Protein AF-A0A7C5WRD4-F1 (afdb_monomer_lite)

Foldseek 3Di:
DDDDDDPPPPPQQPPLPDALLNLLVQLVVLLVVLVVCLQPPVLSSLVSLLSSLVSLLSSVCRLVVVPVLVVVCVVVSDDDPVSSVVSLVVVCVVPNPLSVVLNVLSVCSNPVCPPPVPDHSVNSVVSSVSSVVSSVVSVVSSDPDDVVVVCVVVVVVVVVVVVVVVVVVVVVVVVVVVVVVVVVVVVVVVVVVVVVVVVVVVVVVVVVVVVVVVVVVVVVVVVVVVVVVVVVVPD

Structure (mmCIF, N/CA/C/O backbone):
data_AF-A0A7C5WRD4-F1
#
_entry.id   AF-A0A7C5WRD4-F1
#
loop_
_atom_site.group_PDB
_atom_site.id
_atom_site.type_symbol
_atom_site.label_atom_id
_atom_site.label_alt_id
_atom_site.label_comp_id
_atom_site.label_asym_id
_atom_site.label_entity_id
_atom_site.label_seq_id
_atom_site.pdbx_PDB_ins_code
_atom_site.Cartn_x
_atom_site.Cartn_y
_atom_site.Cartn_z
_atom_site.occupancy
_atom_site.B_iso_or_equiv
_atom_site.auth_seq_id
_atom_site.auth_comp_id
_atom_site.auth_asym_id
_atom_site.auth_atom_id
_atom_site.pdbx_PDB_model_num
ATOM 1 N N . MET A 1 1 ? -43.485 -25.019 40.174 1.00 33.78 1 MET A N 1
ATOM 2 C CA . MET A 1 1 ? -42.196 -25.138 39.458 1.00 33.78 1 MET A CA 1
ATOM 3 C C . MET A 1 1 ? -42.165 -23.999 38.451 1.00 33.78 1 MET A C 1
ATOM 5 O O . MET A 1 1 ? -42.957 -24.045 37.527 1.00 33.78 1 MET A O 1
ATOM 9 N N . ASN A 1 2 ? -41.575 -22.840 38.765 1.00 27.53 2 ASN A N 1
ATOM 10 C CA . ASN A 1 2 ? -40.127 -22.550 38.729 1.00 27.53 2 ASN A CA 1
ATOM 11 C C . ASN A 1 2 ? -39.541 -22.915 37.349 1.00 27.53 2 ASN A C 1
ATOM 13 O O . ASN A 1 2 ? -39.560 -24.093 37.021 1.00 27.53 2 ASN A O 1
ATOM 17 N N . ILE A 1 3 ? -39.025 -22.016 36.504 1.00 30.33 3 ILE A N 1
ATOM 18 C CA . ILE A 1 3 ? -38.446 -20.677 36.710 1.00 30.33 3 ILE A CA 1
ATOM 19 C C . ILE A 1 3 ? -38.475 -19.899 35.373 1.00 30.33 3 ILE A C 1
ATOM 21 O O . ILE A 1 3 ? -38.171 -20.459 34.320 1.00 30.33 3 ILE A O 1
ATOM 25 N N . GLU A 1 4 ? -38.778 -18.600 35.443 1.00 39.00 4 GLU A N 1
ATOM 26 C CA . GLU A 1 4 ? -38.341 -17.570 34.493 1.00 39.00 4 GLU A CA 1
ATOM 27 C C . GLU A 1 4 ? -36.805 -17.473 34.480 1.00 39.00 4 GLU A C 1
ATOM 29 O O . GLU A 1 4 ? -36.246 -16.993 35.452 1.00 39.00 4 GLU A O 1
ATOM 34 N N . VAL A 1 5 ? -36.108 -17.857 33.408 1.00 36.00 5 VAL A N 1
ATOM 35 C CA . VAL A 1 5 ? -34.847 -17.220 32.952 1.00 36.00 5 VAL A CA 1
ATOM 36 C C . VAL A 1 5 ? -34.679 -17.675 31.496 1.00 36.00 5 VAL A C 1
ATOM 38 O O . VAL A 1 5 ? -34.490 -18.855 31.228 1.00 36.00 5 VAL A O 1
ATOM 41 N N . THR A 1 6 ? -34.860 -16.842 30.474 1.00 37.16 6 THR A N 1
ATOM 42 C CA . THR A 1 6 ? -33.731 -16.153 29.824 1.00 37.16 6 THR A CA 1
ATOM 43 C C . THR A 1 6 ? -34.260 -15.176 28.762 1.00 37.16 6 THR A C 1
ATOM 45 O O . THR A 1 6 ? -33.856 -15.179 27.605 1.00 37.16 6 THR A O 1
ATOM 48 N N . SER A 1 7 ? -35.103 -14.230 29.180 1.00 32.44 7 SER A N 1
ATOM 49 C CA . SER A 1 7 ? -35.310 -12.951 28.474 1.00 32.44 7 SER A CA 1
ATOM 50 C C . SER A 1 7 ? -34.083 -12.018 28.634 1.00 32.44 7 SER A C 1
ATOM 52 O O . SER A 1 7 ? -34.222 -10.828 28.905 1.00 32.44 7 SER A O 1
ATOM 54 N N . GLY A 1 8 ? -32.863 -12.567 28.535 1.00 29.16 8 GLY A N 1
ATOM 55 C CA . GLY A 1 8 ? -31.621 -11.910 28.974 1.00 29.16 8 GLY A CA 1
ATOM 56 C C . GLY A 1 8 ? -30.403 -12.051 28.053 1.00 29.16 8 GLY A C 1
ATOM 57 O O . GLY A 1 8 ? -29.373 -11.457 28.352 1.00 29.16 8 GLY A O 1
ATOM 58 N N . TYR A 1 9 ? -30.495 -12.773 26.930 1.00 31.27 9 TYR A N 1
ATOM 59 C CA . TYR A 1 9 ? -29.358 -12.976 26.009 1.00 31.27 9 TYR A CA 1
ATO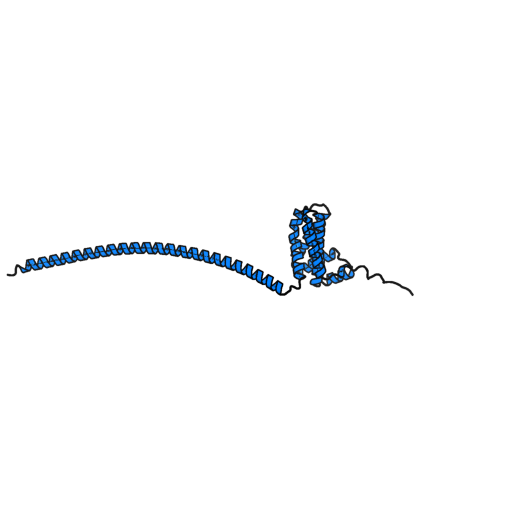M 60 C C . TYR A 1 9 ? -29.491 -12.277 24.647 1.00 31.27 9 TYR A C 1
ATOM 62 O O . TYR A 1 9 ? -28.651 -12.461 23.775 1.00 31.27 9 TYR A O 1
ATOM 70 N N . LEU A 1 10 ? -30.504 -11.426 24.460 1.00 34.44 10 LEU A N 1
ATOM 71 C CA . LEU A 1 10 ? -30.729 -10.705 23.197 1.00 34.44 10 LEU A CA 1
ATOM 72 C C . LEU A 1 10 ? -30.272 -9.234 23.218 1.00 34.44 10 LEU A C 1
ATOM 74 O O . LEU A 1 10 ? -30.631 -8.472 22.326 1.00 34.44 10 LEU A O 1
ATOM 78 N N . ALA A 1 11 ? -29.461 -8.821 24.199 1.00 36.91 11 ALA A N 1
ATOM 79 C CA . ALA A 1 11 ? -29.135 -7.404 24.412 1.00 36.91 11 ALA A CA 1
ATOM 80 C C . ALA A 1 11 ? -27.635 -7.061 24.561 1.00 36.91 11 ALA A C 1
ATOM 82 O O . ALA A 1 11 ? -27.324 -5.995 25.086 1.00 36.91 11 ALA A O 1
ATOM 83 N N . ARG A 1 12 ? -26.688 -7.908 24.112 1.00 39.62 12 ARG A N 1
ATOM 84 C CA . ARG A 1 12 ? -25.236 -7.585 24.165 1.00 39.62 12 ARG A CA 1
ATOM 85 C C . ARG A 1 12 ? -24.390 -8.055 22.969 1.00 39.62 12 ARG A C 1
ATOM 87 O O . ARG A 1 12 ? -23.235 -8.410 23.141 1.00 39.62 12 ARG A O 1
ATOM 94 N N . SER A 1 13 ? -24.920 -8.050 21.748 1.00 38.12 13 SER A N 1
ATOM 95 C CA . SER A 1 13 ? -24.163 -8.507 20.562 1.00 38.12 13 SER A CA 1
ATOM 96 C C . SER A 1 13 ? -24.287 -7.569 19.359 1.00 38.12 13 SER A C 1
ATOM 98 O O . SER A 1 13 ? -24.449 -7.992 18.219 1.00 38.12 13 SER A O 1
ATOM 100 N N . GLY A 1 14 ? -24.173 -6.257 19.591 1.00 41.81 14 GLY A N 1
ATOM 101 C CA . GLY A 1 14 ? -24.013 -5.290 18.494 1.00 41.81 14 GLY A CA 1
ATOM 102 C C . GLY A 1 14 ? -22.713 -5.486 17.695 1.00 41.81 14 GLY A C 1
ATOM 103 O O . GLY A 1 14 ? -22.627 -5.054 16.553 1.00 41.81 14 GLY A O 1
ATOM 104 N N . VAL A 1 15 ? -21.729 -6.178 18.279 1.00 48.16 15 VAL A N 1
ATOM 105 C CA . VAL A 1 15 ? -20.365 -6.334 17.754 1.00 48.16 15 VAL A CA 1
ATOM 106 C C . VAL A 1 15 ? -20.278 -7.292 16.558 1.00 48.16 15 VAL A C 1
ATOM 108 O O . VAL A 1 15 ? -19.402 -7.117 15.722 1.00 48.16 15 VAL A O 1
ATOM 111 N N . PHE A 1 16 ? -21.194 -8.263 16.440 1.00 51.66 16 PHE A N 1
ATOM 112 C CA . PHE A 1 16 ? -21.143 -9.312 15.406 1.00 51.66 16 PHE A CA 1
ATOM 113 C C . PHE A 1 16 ? -22.236 -9.189 14.326 1.00 51.66 16 PHE A C 1
ATOM 115 O O . PHE A 1 16 ? -22.399 -10.062 13.482 1.00 51.66 16 PHE A O 1
ATOM 122 N N . LYS A 1 17 ? -23.020 -8.100 14.335 1.00 56.34 17 LYS A N 1
ATOM 123 C CA . LYS A 1 17 ? -24.055 -7.856 13.311 1.0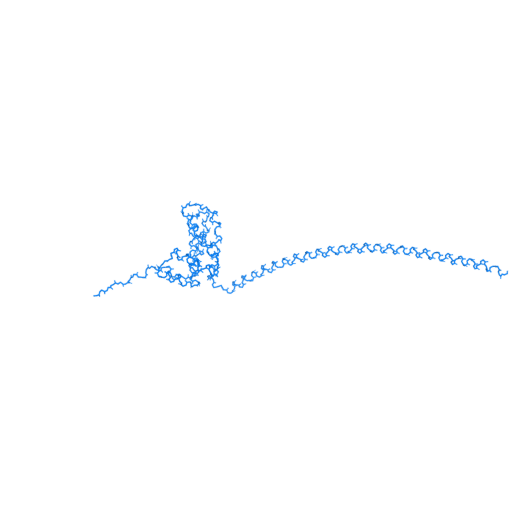0 56.34 17 LYS A CA 1
ATOM 124 C C . LYS A 1 17 ? -23.518 -7.245 12.016 1.00 56.34 17 LYS A C 1
ATOM 126 O O . LYS A 1 17 ? -24.250 -7.199 11.029 1.00 56.34 17 LYS A O 1
ATOM 131 N N . LEU A 1 18 ? -22.295 -6.726 12.030 1.00 61.69 18 LEU A N 1
ATOM 132 C CA . LEU A 1 18 ? -21.711 -6.029 10.892 1.00 61.69 18 LEU A CA 1
ATOM 133 C C . LEU A 1 18 ? -21.003 -7.030 9.975 1.00 61.69 18 LEU A C 1
ATOM 135 O O . LEU A 1 18 ? -20.268 -7.898 10.434 1.00 61.69 18 LEU A O 1
ATOM 139 N N . ASN A 1 19 ? -21.244 -6.917 8.669 1.00 82.56 19 ASN A N 1
ATOM 140 C CA . ASN A 1 19 ? -20.507 -7.693 7.674 1.00 82.56 19 ASN A CA 1
ATOM 141 C C . ASN A 1 19 ? -19.136 -7.041 7.400 1.00 82.56 19 ASN A C 1
ATOM 143 O O . ASN A 1 19 ? -18.874 -5.914 7.830 1.00 82.56 19 ASN A O 1
ATOM 147 N N . ALA A 1 20 ? -18.260 -7.742 6.672 1.00 88.12 20 ALA A N 1
ATOM 148 C CA . ALA A 1 20 ? -16.920 -7.241 6.357 1.00 88.12 20 ALA A CA 1
ATOM 149 C C . ALA A 1 20 ? -16.947 -5.845 5.703 1.00 88.12 20 ALA A C 1
ATOM 151 O O . ALA A 1 20 ? -16.178 -4.970 6.093 1.00 88.12 20 ALA A O 1
ATOM 152 N N . ASN A 1 21 ? -17.882 -5.607 4.778 1.00 84.44 21 ASN A N 1
ATOM 153 C CA . ASN A 1 21 ? -17.981 -4.344 4.047 1.00 84.44 21 ASN A CA 1
ATOM 154 C C . ASN A 1 21 ? -18.345 -3.171 4.958 1.00 84.44 21 ASN A C 1
ATOM 156 O O . ASN A 1 21 ? -17.742 -2.110 4.839 1.00 84.44 21 ASN A O 1
ATOM 160 N N . THR A 1 22 ? -19.257 -3.356 5.917 1.00 87.00 22 THR A N 1
ATOM 161 C CA . THR A 1 22 ? -19.589 -2.284 6.867 1.00 87.00 22 THR A CA 1
ATOM 162 C C . THR A 1 22 ? -18.391 -1.910 7.737 1.00 87.00 22 THR A C 1
ATOM 164 O O . THR A 1 22 ? -18.155 -0.731 7.994 1.00 87.00 22 THR A O 1
ATOM 167 N N . HIS A 1 23 ? -17.595 -2.894 8.155 1.00 92.38 23 HIS A N 1
ATOM 168 C CA . HIS A 1 23 ? -16.342 -2.629 8.860 1.00 92.38 23 HIS A CA 1
ATOM 169 C C . HIS A 1 23 ? -15.338 -1.869 7.981 1.00 92.38 23 HIS A C 1
ATOM 171 O O . HIS A 1 23 ? -14.708 -0.921 8.446 1.00 92.38 23 HIS A O 1
ATOM 177 N N . PHE A 1 24 ? -15.228 -2.214 6.697 1.00 92.12 24 PHE A N 1
ATOM 178 C CA . PHE A 1 24 ? -14.377 -1.484 5.756 1.00 92.12 24 PHE A CA 1
ATOM 179 C C . PHE A 1 24 ? -14.845 -0.037 5.534 1.00 92.12 24 PHE A C 1
ATOM 181 O O . PHE A 1 24 ? -14.017 0.873 5.537 1.00 92.12 24 PHE A O 1
ATOM 188 N N . GLU A 1 25 ? -16.148 0.214 5.410 1.00 85.44 25 GLU A N 1
ATOM 189 C CA . GLU A 1 25 ? -16.705 1.571 5.304 1.00 85.44 25 GLU A CA 1
ATOM 190 C C . GLU A 1 25 ? -16.411 2.411 6.556 1.00 85.44 25 GLU A C 1
ATOM 192 O O . GLU A 1 25 ? -15.977 3.562 6.456 1.00 85.44 25 GLU A O 1
ATOM 197 N N . LEU A 1 26 ? -16.592 1.829 7.749 1.00 88.62 26 LEU A N 1
ATOM 198 C CA . LEU A 1 26 ? -16.259 2.487 9.015 1.00 88.62 26 LEU A CA 1
ATOM 199 C C . LEU A 1 26 ? -14.761 2.778 9.129 1.00 88.62 26 LEU A C 1
ATOM 201 O O . LEU A 1 26 ? -14.382 3.861 9.578 1.00 88.62 26 LEU A O 1
ATOM 205 N N . ALA A 1 27 ? -13.915 1.844 8.693 1.00 95.56 27 ALA A N 1
ATOM 206 C CA . ALA A 1 27 ? -12.471 2.016 8.681 1.00 95.56 27 ALA A CA 1
ATOM 207 C C . ALA A 1 27 ? -12.055 3.220 7.823 1.00 95.56 27 ALA A C 1
ATOM 209 O O . ALA A 1 27 ? -11.308 4.080 8.294 1.00 95.56 27 ALA A O 1
ATOM 210 N N . LEU A 1 28 ? -12.591 3.329 6.601 1.00 92.25 28 LEU A N 1
ATOM 211 C CA . LEU A 1 28 ? -12.331 4.465 5.714 1.00 92.25 28 LEU A CA 1
ATOM 212 C C . LEU A 1 28 ? -12.818 5.780 6.329 1.00 92.25 28 LEU A C 1
ATOM 214 O O . LEU A 1 28 ? -12.056 6.744 6.400 1.00 92.25 28 LEU A O 1
ATOM 218 N N . LYS A 1 29 ? -14.050 5.799 6.848 1.00 90.94 29 LYS A N 1
ATOM 219 C CA . LYS A 1 29 ? -14.622 6.981 7.500 1.00 90.94 29 LYS A CA 1
ATOM 220 C C . LYS A 1 29 ? -13.740 7.478 8.647 1.00 90.94 29 LYS A C 1
ATOM 222 O O . LYS A 1 29 ? -13.405 8.660 8.706 1.00 90.94 29 LYS A O 1
ATOM 227 N N . TYR A 1 30 ? -13.345 6.593 9.562 1.00 95.69 30 TYR A N 1
ATOM 228 C CA . TYR A 1 30 ? -12.493 6.980 10.686 1.00 95.69 30 TYR A CA 1
ATOM 229 C C . TYR A 1 30 ? -11.093 7.400 10.243 1.00 95.69 30 TYR A C 1
ATOM 231 O O . TYR A 1 30 ? -10.516 8.306 10.847 1.00 95.69 30 TYR A O 1
ATOM 239 N N . PHE A 1 31 ? -10.552 6.791 9.188 1.00 96.44 31 PHE A N 1
ATOM 240 C CA . PHE A 1 31 ? -9.261 7.184 8.639 1.00 96.44 31 PHE A CA 1
ATOM 241 C C . PHE A 1 31 ? -9.297 8.611 8.077 1.00 96.44 31 PHE A C 1
ATOM 243 O O . PHE A 1 31 ? -8.427 9.418 8.406 1.00 96.44 31 PHE A O 1
ATOM 250 N N . GLU A 1 32 ? -10.319 8.947 7.288 1.00 91.50 32 GLU A N 1
ATOM 251 C CA . GLU A 1 32 ? -10.499 10.290 6.726 1.00 91.50 32 GLU A CA 1
ATOM 252 C C . GLU A 1 32 ? -10.724 11.344 7.815 1.00 91.50 32 GLU A C 1
ATOM 254 O O . GLU A 1 32 ? -10.077 12.396 7.796 1.00 91.50 32 GLU A O 1
ATOM 259 N N . GLU A 1 33 ? -11.579 11.041 8.798 1.00 91.12 33 GLU A N 1
ATOM 260 C CA . GLU A 1 33 ? -11.793 11.893 9.971 1.00 91.12 33 GLU A CA 1
ATOM 261 C C . GLU A 1 33 ? -10.479 12.127 10.727 1.00 91.12 33 GLU A C 1
ATOM 263 O O . GLU A 1 33 ? -10.131 13.271 11.021 1.00 91.12 33 GLU A O 1
ATOM 268 N N . GLY A 1 34 ? -9.721 11.061 11.002 1.00 94.25 34 GLY A N 1
ATOM 269 C CA . GLY A 1 34 ? -8.438 11.145 11.694 1.00 94.25 34 GLY A CA 1
ATOM 270 C C . GLY A 1 34 ? -7.437 11.997 10.929 1.00 94.25 34 GLY A C 1
ATOM 271 O O . GLY A 1 34 ? -6.929 12.979 11.463 1.00 94.25 34 GLY A O 1
ATOM 272 N N . ARG A 1 35 ? -7.226 11.702 9.642 1.00 93.44 35 ARG A N 1
ATOM 273 C CA . ARG A 1 35 ? -6.317 12.459 8.770 1.00 93.44 35 ARG A CA 1
ATOM 274 C C . ARG A 1 35 ? -6.674 13.949 8.707 1.00 93.44 35 ARG A C 1
ATOM 276 O O . ARG A 1 35 ? -5.775 14.787 8.696 1.00 93.44 35 ARG A O 1
ATOM 283 N N . GLY A 1 36 ? -7.964 14.289 8.705 1.00 91.56 36 GLY A N 1
ATOM 284 C CA . GLY A 1 36 ? -8.451 15.673 8.704 1.00 91.56 36 GLY A CA 1
ATOM 285 C C . GLY A 1 36 ? -8.301 16.421 10.037 1.00 91.56 36 GLY A C 1
ATOM 286 O O . GLY A 1 36 ? -8.493 17.643 10.082 1.00 91.56 36 GLY A O 1
ATOM 287 N N . LEU A 1 37 ? -7.977 15.720 11.125 1.00 93.69 37 LEU A N 1
ATOM 288 C CA . LEU A 1 37 ? -7.797 16.294 12.460 1.00 93.69 37 LEU A CA 1
ATOM 289 C C . LEU A 1 37 ? -6.330 16.503 12.835 1.00 93.69 37 LEU A C 1
ATOM 291 O O . LEU A 1 37 ? -6.066 17.303 13.721 1.00 93.69 37 LEU A O 1
ATOM 295 N N . VAL A 1 38 ? -5.379 15.877 12.139 1.00 92.94 38 VAL A N 1
ATOM 296 C CA . VAL A 1 38 ? -3.953 15.828 12.523 1.00 92.94 38 VAL A CA 1
ATOM 297 C C . VAL A 1 38 ? -3.343 17.189 12.882 1.00 92.94 38 VAL A C 1
ATOM 299 O O . VAL A 1 38 ? -2.554 17.279 13.818 1.00 92.94 38 VAL A O 1
ATOM 302 N N . ASP A 1 39 ? -3.682 18.250 12.148 1.00 91.62 39 ASP A N 1
ATOM 303 C CA . ASP A 1 39 ? -3.139 19.598 12.381 1.00 91.62 39 ASP A CA 1
ATOM 304 C C . ASP A 1 39 ? -3.912 20.408 13.432 1.00 91.62 39 ASP A C 1
ATOM 306 O O . ASP A 1 39 ? -3.380 21.372 13.976 1.00 91.62 39 ASP A O 1
ATOM 310 N N . ARG A 1 40 ? -5.167 20.039 13.713 1.00 92.25 40 ARG A N 1
ATOM 311 C CA . ARG A 1 40 ? -6.062 20.771 14.625 1.00 92.25 40 ARG A CA 1
ATOM 312 C C . ARG A 1 40 ? -6.111 20.140 16.010 1.00 92.25 40 ARG A C 1
ATOM 314 O O . ARG A 1 40 ? -6.030 20.843 17.007 1.00 92.25 40 ARG A O 1
ATOM 321 N N . ASP A 1 41 ? -6.249 18.823 16.041 1.00 91.38 41 ASP A N 1
ATOM 322 C CA . ASP A 1 41 ? -6.340 18.004 17.240 1.00 91.38 41 ASP A CA 1
ATOM 323 C C . ASP A 1 41 ? -5.613 16.665 16.994 1.00 91.38 41 ASP A C 1
ATOM 325 O O . ASP A 1 41 ? -6.217 15.677 16.553 1.00 91.38 41 ASP A O 1
ATOM 329 N N . PRO A 1 42 ? -4.288 16.623 17.233 1.00 90.19 42 PRO A N 1
ATOM 330 C CA . PRO A 1 42 ? -3.492 15.411 17.069 1.00 90.19 42 PRO A CA 1
ATOM 331 C C . PRO A 1 42 ? -3.974 14.260 17.955 1.00 90.19 42 PRO A C 1
ATOM 333 O O . PRO A 1 42 ? -3.905 13.109 17.533 1.00 90.19 42 PRO A O 1
ATOM 336 N N . VAL A 1 43 ? -4.491 14.547 19.155 1.00 90.19 43 VAL A N 1
ATOM 337 C CA . VAL A 1 43 ? -4.957 13.513 20.091 1.00 90.19 43 VAL A CA 1
ATOM 338 C C . VAL A 1 43 ? -6.193 12.831 19.521 1.00 90.19 43 VAL A C 1
ATOM 340 O O . VAL A 1 43 ? -6.204 11.608 19.359 1.00 90.19 43 VAL A O 1
ATOM 343 N N . GLN A 1 44 ? -7.191 13.616 19.109 1.00 92.31 44 GLN A N 1
ATOM 344 C CA . GLN A 1 44 ? -8.387 13.079 18.468 1.00 92.31 44 GLN A CA 1
ATOM 345 C C . GLN A 1 44 ? -8.058 12.397 17.132 1.00 92.31 44 GLN A C 1
ATOM 347 O O . GLN A 1 44 ? -8.642 11.362 16.803 1.00 92.31 44 GLN A O 1
ATOM 352 N N . SER A 1 45 ? -7.083 12.916 16.379 1.00 93.88 45 SER A N 1
ATOM 353 C CA . SER A 1 45 ? -6.567 12.242 15.186 1.00 93.88 45 SER A CA 1
ATOM 354 C C . SER A 1 45 ? -6.044 10.840 15.506 1.00 93.88 45 SER A C 1
ATOM 356 O O . SER A 1 45 ? -6.374 9.902 14.783 1.00 93.88 45 SER A O 1
ATOM 358 N N . CYS A 1 46 ? -5.247 10.668 16.563 1.00 93.81 46 CYS A N 1
ATOM 359 C CA . CYS A 1 46 ? -4.725 9.354 16.948 1.00 93.81 46 CYS A CA 1
ATOM 360 C C . CYS A 1 46 ? -5.850 8.380 17.314 1.00 93.81 46 CYS A C 1
ATOM 362 O O . CYS A 1 46 ? -5.828 7.235 16.865 1.00 93.81 46 CYS A O 1
ATOM 364 N N . GLU A 1 47 ? -6.861 8.834 18.065 1.00 93.69 47 GLU A N 1
ATOM 365 C CA . GLU A 1 47 ? -8.028 8.006 18.397 1.00 93.69 47 GLU A CA 1
ATOM 366 C C . GLU A 1 47 ? -8.745 7.496 17.146 1.00 93.69 47 GLU A C 1
ATOM 368 O O . GLU A 1 47 ? -9.119 6.325 17.060 1.00 93.69 47 GLU A O 1
ATOM 373 N N . LYS A 1 48 ? -8.953 8.385 16.172 1.00 95.56 48 LYS A N 1
ATOM 374 C CA . LYS A 1 48 ? -9.651 8.069 14.924 1.00 95.56 48 LYS A CA 1
ATOM 375 C C . LYS A 1 48 ? -8.838 7.123 14.048 1.00 95.56 48 LYS A C 1
ATOM 377 O O . LYS A 1 48 ? -9.385 6.141 13.560 1.00 95.56 48 LYS A O 1
ATOM 382 N N . LEU A 1 49 ? -7.533 7.353 13.917 1.00 96.50 49 LEU A N 1
ATOM 383 C CA . LEU A 1 49 ? -6.630 6.473 13.171 1.00 96.50 49 LEU A CA 1
ATOM 384 C C . LEU A 1 49 ? -6.522 5.074 13.805 1.00 96.50 49 LEU A C 1
ATOM 386 O O . LEU A 1 49 ? -6.477 4.070 13.090 1.00 96.50 49 LEU A O 1
ATOM 390 N N . TYR A 1 50 ? -6.544 4.986 15.137 1.00 96.19 50 TYR A N 1
ATOM 391 C CA . TYR A 1 50 ? -6.594 3.701 15.830 1.00 96.19 50 TYR A CA 1
ATOM 392 C C . TYR A 1 50 ? -7.916 2.966 15.572 1.00 96.19 50 TYR A C 1
ATOM 394 O O . TYR A 1 50 ? -7.896 1.815 15.143 1.00 96.19 50 TYR A O 1
ATOM 402 N N . LYS A 1 51 ? -9.060 3.649 15.721 1.00 96.06 51 LYS A N 1
ATOM 403 C CA . LYS A 1 51 ? -10.383 3.075 15.408 1.00 96.06 51 LYS A CA 1
ATOM 404 C C . LYS A 1 51 ? -10.483 2.616 13.955 1.00 96.06 51 LYS A C 1
ATOM 406 O O . LYS A 1 51 ? -11.031 1.554 13.688 1.00 96.06 51 LYS A O 1
ATOM 411 N N . ALA A 1 52 ? -9.913 3.374 13.020 1.00 97.56 52 ALA A N 1
ATOM 412 C CA . ALA A 1 52 ? -9.840 2.976 11.617 1.00 97.56 52 ALA A CA 1
ATOM 413 C C . ALA A 1 52 ? -9.111 1.635 11.438 1.00 97.56 52 ALA A C 1
ATOM 415 O O . ALA A 1 52 ? -9.573 0.760 10.709 1.00 97.56 52 ALA A O 1
ATOM 416 N N . THR A 1 53 ? -7.997 1.462 12.151 1.00 97.94 53 THR A N 1
ATOM 417 C CA . THR A 1 53 ? -7.210 0.222 12.151 1.00 97.94 53 THR A CA 1
ATOM 418 C C . THR A 1 53 ? -8.006 -0.934 12.758 1.00 97.94 53 THR A C 1
ATOM 420 O O . THR A 1 53 ? -8.061 -2.007 12.160 1.00 97.94 53 THR A O 1
ATOM 423 N N . GLU A 1 54 ? -8.666 -0.725 13.903 1.00 97.19 54 GLU A N 1
ATOM 424 C CA . GLU A 1 54 ? -9.516 -1.745 14.531 1.00 97.19 54 GLU A CA 1
ATOM 425 C C . GLU A 1 54 ? -10.609 -2.225 13.573 1.00 97.19 54 GLU A C 1
ATOM 427 O O . GLU A 1 54 ? -10.752 -3.427 13.360 1.00 97.19 54 GLU A O 1
ATOM 432 N N . GLU A 1 55 ? -11.351 -1.304 12.957 1.00 96.88 55 GLU A N 1
ATOM 433 C CA . GLU A 1 55 ? -12.422 -1.648 12.020 1.00 96.88 55 GLU A CA 1
ATOM 434 C C . GLU A 1 55 ? -11.888 -2.370 10.772 1.00 96.88 55 GLU A C 1
ATOM 436 O O . GLU A 1 55 ? -12.477 -3.360 10.341 1.00 96.88 55 GLU A O 1
ATOM 441 N N . ALA A 1 56 ? -10.725 -1.976 10.243 1.00 97.38 56 ALA A N 1
ATOM 442 C CA . ALA A 1 56 ? -10.099 -2.692 9.132 1.00 97.38 56 ALA A CA 1
ATOM 443 C C . ALA A 1 56 ? -9.753 -4.145 9.502 1.00 97.38 56 ALA A C 1
ATOM 445 O O . ALA A 1 56 ? -10.079 -5.060 8.747 1.00 97.38 56 ALA A O 1
ATOM 446 N N . ILE A 1 57 ? -9.145 -4.377 10.671 1.00 97.81 57 ILE A N 1
ATOM 447 C CA . ILE A 1 57 ? -8.801 -5.728 11.145 1.00 97.81 57 ILE A CA 1
ATOM 448 C C . ILE A 1 57 ? -10.059 -6.583 11.343 1.00 97.81 57 ILE A C 1
ATOM 450 O O . ILE A 1 57 ? -10.076 -7.737 10.912 1.00 97.81 57 ILE A O 1
ATOM 454 N N . LYS A 1 58 ? -11.131 -6.021 11.920 1.00 96.06 58 LYS A N 1
ATOM 455 C CA . LYS A 1 58 ? -12.424 -6.714 12.068 1.00 96.06 58 LYS A CA 1
ATOM 456 C C . LYS A 1 58 ? -12.980 -7.156 10.717 1.00 96.06 58 LYS A C 1
ATOM 458 O O . LYS A 1 58 ? -13.332 -8.324 10.547 1.00 96.06 58 LYS A O 1
ATOM 463 N N . GLY A 1 59 ? -13.004 -6.245 9.743 1.00 94.69 59 GLY A N 1
ATOM 464 C CA . GLY A 1 59 ? -13.472 -6.544 8.392 1.00 94.69 59 GLY A CA 1
ATOM 465 C C . GLY A 1 59 ? -12.644 -7.639 7.717 1.00 94.69 59 GLY A C 1
ATOM 466 O O . GLY A 1 59 ? -13.208 -8.561 7.132 1.00 94.69 59 GLY A O 1
ATOM 467 N N . LEU A 1 60 ? -11.314 -7.600 7.861 1.00 95.31 60 LEU A N 1
ATOM 468 C CA . LEU A 1 60 ? -10.413 -8.608 7.294 1.00 95.31 60 LEU A CA 1
ATOM 469 C C . LEU A 1 60 ? -10.599 -9.989 7.942 1.00 95.31 60 LEU A C 1
ATOM 471 O O . LEU A 1 60 ? -10.619 -10.990 7.230 1.00 95.31 60 LEU A O 1
ATOM 475 N N . VAL A 1 61 ? -10.781 -10.061 9.265 1.00 95.88 61 VAL A N 1
ATOM 476 C CA . VAL A 1 61 ? -11.073 -11.320 9.977 1.00 95.88 61 VAL A CA 1
ATOM 477 C C . VAL A 1 61 ? -12.344 -11.979 9.445 1.00 95.88 61 VAL A C 1
ATOM 479 O O . VAL A 1 61 ? -12.350 -13.189 9.206 1.00 95.88 61 VAL A O 1
ATOM 482 N N . ILE A 1 62 ? -13.396 -11.186 9.221 1.00 91.69 62 ILE A N 1
ATOM 483 C CA . ILE A 1 62 ? -14.663 -11.670 8.664 1.00 91.69 62 ILE A CA 1
ATOM 484 C C . ILE A 1 62 ? -14.480 -12.084 7.199 1.00 91.69 62 ILE A C 1
ATOM 486 O O . ILE A 1 62 ? -14.916 -13.167 6.817 1.00 91.69 62 ILE A O 1
ATOM 490 N N . HIS A 1 63 ? -13.799 -11.267 6.389 1.00 90.69 63 HIS A N 1
ATOM 491 C CA . HIS A 1 63 ? -13.576 -11.538 4.966 1.00 90.69 63 HIS A CA 1
ATOM 492 C C . HIS A 1 63 ? -12.805 -12.844 4.732 1.00 90.69 63 HIS A C 1
ATOM 494 O O . HIS A 1 63 ? -13.219 -13.677 3.929 1.00 90.69 63 HIS A O 1
ATOM 500 N N . PHE A 1 64 ? -11.706 -13.052 5.462 1.00 89.88 64 PHE A N 1
ATOM 501 C CA . PHE A 1 64 ? -10.906 -14.277 5.373 1.00 89.88 64 PHE A CA 1
ATOM 502 C C . PHE A 1 64 ? -11.467 -15.435 6.206 1.00 89.88 64 PHE A C 1
ATOM 504 O O . PHE A 1 64 ? -10.866 -16.508 6.234 1.00 89.88 64 PHE A O 1
ATOM 511 N N . ASN A 1 65 ? -12.619 -15.239 6.857 1.00 90.19 65 ASN A N 1
ATOM 512 C CA . ASN A 1 65 ? -13.315 -16.246 7.649 1.00 90.19 65 ASN A CA 1
ATOM 513 C C . ASN A 1 65 ? -12.397 -16.928 8.684 1.00 90.19 65 ASN A C 1
ATOM 515 O O . ASN A 1 65 ? -12.279 -18.156 8.730 1.00 90.19 65 ASN A O 1
ATOM 519 N N . ILE A 1 66 ? -11.707 -16.126 9.501 1.00 94.75 66 ILE A N 1
ATOM 520 C CA . ILE A 1 66 ? -10.783 -16.620 10.534 1.00 94.75 66 ILE A CA 1
ATOM 521 C C . ILE A 1 66 ? -11.603 -17.145 11.723 1.00 94.75 66 ILE A C 1
ATOM 523 O O . ILE A 1 66 ? -11.877 -16.435 12.693 1.00 94.75 66 ILE A O 1
ATOM 527 N N . LYS A 1 67 ? -12.041 -18.404 11.596 1.00 90.06 67 LYS A N 1
ATOM 528 C CA . LYS A 1 67 ? -13.059 -19.037 12.448 1.00 90.06 67 LYS A CA 1
ATOM 529 C C . LYS A 1 67 ? -12.733 -19.026 13.936 1.00 90.06 67 LYS A C 1
ATOM 531 O O . LYS A 1 67 ? -13.611 -18.726 14.729 1.00 90.06 67 LYS A O 1
ATOM 536 N N . ASP A 1 68 ? -11.488 -19.302 14.322 1.00 92.06 68 ASP A N 1
ATOM 537 C CA . ASP A 1 68 ? -11.100 -19.365 15.737 1.00 92.06 68 ASP A CA 1
ATOM 538 C C . ASP A 1 68 ? -11.258 -18.014 16.452 1.00 92.06 68 ASP A C 1
ATOM 540 O O . ASP A 1 68 ? -11.617 -17.969 17.629 1.00 92.06 68 ASP A O 1
ATOM 544 N N . ILE A 1 69 ? -11.034 -16.908 15.738 1.00 94.06 69 ILE A N 1
ATOM 545 C CA . ILE A 1 69 ? -11.252 -15.553 16.256 1.00 94.06 69 ILE A CA 1
ATOM 546 C C . ILE A 1 69 ? -12.744 -15.223 16.286 1.00 94.06 69 ILE A C 1
ATOM 548 O O . ILE A 1 69 ? -13.249 -14.770 17.312 1.00 94.06 69 ILE A O 1
ATOM 552 N N . ILE A 1 70 ? -13.451 -15.507 15.189 1.00 91.12 70 ILE A N 1
ATOM 553 C CA . ILE A 1 70 ? -14.902 -15.315 15.065 1.00 91.12 70 ILE A CA 1
ATOM 554 C C . ILE A 1 70 ? -15.650 -16.016 16.207 1.00 91.12 70 ILE A C 1
ATOM 556 O O . ILE A 1 70 ? -16.366 -15.358 16.958 1.00 91.12 70 ILE A O 1
ATOM 560 N N . GLU A 1 71 ? -15.412 -17.311 16.406 1.00 90.12 71 GLU A N 1
ATOM 561 C CA . GLU A 1 71 ? -16.059 -18.115 17.450 1.00 90.12 71 GLU A CA 1
ATOM 562 C C . GLU A 1 71 ? -15.725 -17.598 18.859 1.00 90.12 71 GLU A C 1
ATOM 564 O O . GLU A 1 71 ? -16.574 -17.598 19.757 1.00 90.12 71 GLU A O 1
ATOM 569 N N . SER A 1 72 ? -14.493 -17.117 19.075 1.00 90.69 72 SER A N 1
ATOM 570 C CA . SER A 1 72 ? -14.102 -16.528 20.360 1.00 90.69 72 SER A CA 1
ATOM 571 C C . SER A 1 72 ? -14.916 -15.270 20.663 1.00 90.69 72 SER A C 1
ATOM 573 O O . SER A 1 72 ? -15.442 -15.142 21.770 1.00 90.69 72 SER A O 1
ATOM 575 N N . ILE A 1 73 ? -15.069 -14.380 19.677 1.00 89.50 73 ILE A N 1
ATOM 576 C CA . ILE A 1 73 ? -15.817 -13.123 19.816 1.00 89.50 73 ILE A CA 1
ATOM 577 C C . ILE A 1 73 ? -17.318 -13.385 19.952 1.00 89.50 73 ILE A C 1
ATOM 579 O O . ILE A 1 73 ? -17.980 -12.711 20.737 1.00 89.50 73 ILE A O 1
ATOM 583 N N . GLU A 1 74 ? -17.868 -14.373 19.242 1.00 86.00 74 GLU A N 1
ATOM 584 C CA . GLU A 1 74 ? -19.269 -14.781 19.401 1.00 86.00 74 GLU A CA 1
ATOM 585 C C . GLU A 1 74 ? -19.560 -15.264 20.829 1.00 86.00 74 GLU A C 1
ATOM 587 O O . GLU A 1 74 ? -20.618 -14.968 21.386 1.00 86.00 74 GLU A O 1
ATOM 592 N N . ARG A 1 75 ? -18.598 -15.953 21.457 1.00 86.19 75 ARG A N 1
ATOM 593 C CA . ARG A 1 75 ? -18.715 -16.430 22.840 1.00 86.19 75 ARG A CA 1
ATOM 594 C C . ARG A 1 75 ? -18.546 -15.317 23.878 1.00 86.19 75 ARG A C 1
ATOM 596 O O . ARG A 1 75 ? -19.217 -15.356 24.908 1.00 86.19 75 ARG A O 1
ATOM 603 N N . THR A 1 76 ? -17.625 -14.374 23.672 1.00 85.31 76 THR A N 1
ATOM 604 C CA . THR A 1 76 ? -17.347 -13.291 24.639 1.00 85.31 76 THR A CA 1
ATOM 605 C C . THR A 1 76 ? -18.251 -12.075 24.455 1.00 85.31 76 THR A C 1
ATOM 607 O O . THR A 1 76 ? -18.466 -11.330 25.407 1.00 85.31 76 THR A O 1
ATOM 610 N N . GLY A 1 77 ? -18.788 -11.870 23.252 1.00 83.06 77 GLY A N 1
ATOM 611 C CA . GLY A 1 77 ? -19.591 -10.709 22.872 1.00 83.06 77 GLY A CA 1
ATOM 612 C C . GLY A 1 77 ? -18.783 -9.435 22.600 1.00 83.06 77 GLY A C 1
ATOM 613 O O . GLY A 1 77 ? -19.374 -8.405 22.275 1.00 83.06 77 GLY A O 1
ATOM 614 N N . GLU A 1 78 ? -17.453 -9.476 22.713 1.00 85.31 78 GLU A N 1
ATOM 615 C CA . GLU A 1 78 ? -16.589 -8.300 22.583 1.00 85.31 78 GLU A CA 1
ATOM 616 C C . GLU A 1 78 ? -15.208 -8.624 21.996 1.00 85.31 78 GLU A C 1
ATOM 618 O O . GLU A 1 78 ? -14.667 -9.718 22.182 1.00 85.31 78 GLU A O 1
ATOM 623 N N . TRP A 1 79 ? -14.617 -7.631 21.321 1.00 92.38 79 TRP A N 1
ATOM 624 C CA . TRP A 1 79 ? -13.212 -7.656 20.914 1.00 92.38 79 TRP A CA 1
ATOM 625 C C . TRP A 1 79 ? -12.335 -7.227 22.086 1.00 92.38 79 TRP A C 1
ATOM 627 O O . TRP A 1 79 ? -12.339 -6.060 22.475 1.00 92.38 79 TRP A O 1
ATOM 637 N N . SER A 1 80 ? -11.556 -8.161 22.625 1.00 91.44 80 SER A N 1
ATOM 638 C CA . SER A 1 80 ? -10.495 -7.827 23.577 1.00 91.44 80 SER A CA 1
ATOM 639 C C . SER A 1 80 ? -9.192 -7.497 22.847 1.00 91.44 80 SER A C 1
ATOM 641 O O . SER A 1 80 ? -8.980 -7.913 21.708 1.00 91.44 80 SER A O 1
ATOM 643 N N . GLU A 1 81 ? -8.267 -6.814 23.522 1.00 90.56 81 GLU A N 1
ATOM 644 C CA . GLU A 1 81 ? -6.906 -6.587 23.010 1.00 90.56 81 GLU A CA 1
ATOM 645 C C . GLU A 1 81 ? -6.226 -7.900 22.591 1.00 90.56 81 GLU A C 1
ATOM 647 O O . GLU A 1 81 ? -5.589 -7.981 21.542 1.00 90.56 81 GLU A O 1
ATOM 652 N N . ARG A 1 82 ? -6.457 -8.973 23.359 1.00 92.56 82 ARG A N 1
ATOM 653 C CA . ARG A 1 82 ? -5.960 -10.310 23.035 1.00 92.56 82 ARG A CA 1
ATOM 654 C C . ARG A 1 82 ? -6.528 -10.837 21.715 1.00 92.56 82 ARG A C 1
ATOM 656 O O . ARG A 1 82 ? -5.797 -11.500 20.986 1.00 92.56 82 ARG A O 1
ATOM 663 N N . GLU A 1 83 ? -7.797 -10.567 21.403 1.00 95.00 83 GLU A N 1
ATOM 664 C CA . GLU A 1 83 ? -8.389 -10.966 20.117 1.00 95.00 83 GLU A CA 1
ATOM 665 C C . GLU A 1 83 ? -7.732 -10.234 18.953 1.00 95.00 83 GLU A C 1
ATOM 667 O O . GLU A 1 83 ? -7.399 -10.869 17.957 1.00 95.00 83 GLU A O 1
ATOM 672 N N . PHE A 1 84 ? -7.471 -8.931 19.091 1.00 96.50 84 PHE A N 1
ATOM 673 C CA . PHE A 1 84 ? -6.777 -8.174 18.051 1.00 96.50 84 PHE A CA 1
ATOM 674 C C . PHE A 1 84 ? -5.357 -8.675 17.809 1.00 96.50 84 PHE A C 1
ATOM 676 O O . PHE A 1 84 ? -4.984 -8.877 16.658 1.00 96.50 84 PHE A O 1
ATOM 683 N N . VAL A 1 85 ? -4.585 -8.939 18.867 1.00 96.31 85 VAL A N 1
ATOM 684 C CA . VAL A 1 85 ? -3.222 -9.476 18.723 1.00 96.31 85 VAL A CA 1
ATOM 685 C C . VAL A 1 85 ? -3.241 -10.807 17.969 1.00 96.31 85 VAL A C 1
ATOM 687 O O . VAL A 1 85 ? -2.478 -10.990 17.020 1.00 96.31 85 VAL A O 1
ATOM 690 N N . ARG A 1 86 ? -4.157 -11.720 18.323 1.00 97.38 86 ARG A N 1
ATOM 691 C CA . ARG A 1 86 ? -4.298 -12.988 17.592 1.00 97.38 86 ARG A CA 1
ATOM 692 C C . ARG A 1 86 ? -4.781 -12.776 16.157 1.00 97.38 86 ARG A C 1
ATOM 694 O O . ARG A 1 86 ? -4.275 -13.427 15.250 1.00 97.38 86 ARG A O 1
ATOM 701 N N . ALA A 1 87 ? -5.733 -11.875 15.926 1.00 97.62 87 ALA A N 1
ATOM 702 C CA . ALA A 1 87 ? -6.229 -11.557 14.589 1.00 97.62 87 ALA A CA 1
ATOM 703 C C . ALA A 1 87 ? -5.113 -11.032 13.678 1.00 97.62 87 ALA A C 1
ATOM 705 O O . ALA A 1 87 ? -4.966 -11.503 12.554 1.00 97.62 87 ALA A O 1
ATOM 706 N N . VAL A 1 88 ? -4.297 -10.106 14.179 1.00 97.94 88 VAL A N 1
ATOM 707 C CA . VAL A 1 88 ? -3.142 -9.528 13.480 1.00 97.94 88 VAL A CA 1
ATOM 708 C C . VAL A 1 88 ? -2.105 -10.604 13.157 1.00 97.94 88 VAL A C 1
ATOM 710 O O . VAL A 1 88 ? -1.634 -10.663 12.025 1.00 97.94 88 VAL A O 1
ATOM 713 N N . GLU A 1 89 ? -1.809 -11.512 14.094 1.00 97.69 89 GLU A N 1
ATOM 714 C CA . GLU A 1 89 ? -0.930 -12.668 13.856 1.00 97.69 89 GLU A CA 1
ATOM 715 C C . GLU A 1 89 ? -1.480 -13.600 12.759 1.00 97.69 89 GLU A C 1
ATOM 717 O O . GLU A 1 89 ? -0.740 -14.091 11.907 1.00 97.69 89 GLU A O 1
ATOM 722 N N . ARG A 1 90 ? -2.791 -13.864 12.752 1.00 97.62 90 ARG A N 1
ATOM 723 C CA . ARG A 1 90 ? -3.414 -14.701 11.716 1.00 97.62 90 ARG A CA 1
ATOM 724 C C . ARG A 1 90 ? -3.397 -14.015 10.356 1.00 97.62 90 ARG A C 1
ATOM 726 O O . ARG A 1 90 ? -3.043 -14.644 9.363 1.00 97.62 90 ARG A O 1
ATOM 733 N N . LEU A 1 91 ? -3.754 -12.736 10.314 1.00 97.19 91 LEU A N 1
ATOM 734 C CA . LEU A 1 91 ? -3.786 -11.941 9.092 1.00 97.19 91 LEU A CA 1
ATOM 735 C C . LEU A 1 91 ? -2.391 -11.734 8.509 1.00 97.19 91 LEU A C 1
ATOM 737 O O . LEU A 1 91 ? -2.253 -11.746 7.290 1.00 97.19 91 LEU A O 1
ATOM 741 N N . SER A 1 92 ? -1.351 -11.616 9.335 1.00 97.25 92 SER A N 1
ATOM 742 C CA . SER A 1 92 ? 0.020 -11.472 8.841 1.00 97.25 92 SER A CA 1
ATOM 743 C C . SER A 1 92 ? 0.519 -12.715 8.105 1.00 97.25 92 SER A C 1
ATOM 745 O O . SER A 1 92 ? 1.251 -12.598 7.126 1.00 97.25 92 SER A O 1
ATOM 747 N N . ARG A 1 93 ? 0.051 -13.909 8.488 1.00 96.06 93 ARG A N 1
ATOM 748 C CA . ARG A 1 93 ? 0.316 -15.152 7.744 1.00 96.06 93 ARG A CA 1
ATOM 749 C C . ARG A 1 93 ? -0.386 -15.204 6.383 1.00 96.06 93 ARG A C 1
ATOM 751 O O . ARG A 1 93 ? 0.056 -15.954 5.520 1.00 96.06 93 ARG A O 1
ATOM 758 N N . ILE A 1 94 ? -1.470 -14.447 6.201 1.00 93.06 94 ILE A N 1
ATOM 759 C CA . ILE A 1 94 ? -2.270 -14.414 4.964 1.00 93.06 94 ILE A CA 1
ATOM 760 C C . ILE A 1 94 ? -1.796 -13.290 4.034 1.00 93.06 94 ILE A C 1
ATOM 762 O O . ILE A 1 94 ? -1.610 -13.509 2.842 1.00 93.06 94 ILE A O 1
ATOM 766 N N . LEU A 1 95 ? -1.617 -12.083 4.575 1.00 91.56 95 LEU A N 1
ATOM 767 C CA . LEU A 1 95 ? -1.374 -10.851 3.818 1.00 91.56 95 LEU A CA 1
ATOM 768 C C . LEU A 1 95 ? 0.080 -10.365 3.894 1.00 91.56 95 LEU A C 1
ATOM 770 O O . LEU A 1 95 ? 0.477 -9.529 3.084 1.00 91.56 95 LEU A O 1
ATOM 774 N N . GLY A 1 96 ? 0.871 -10.881 4.838 1.00 93.50 96 GLY A N 1
ATOM 775 C CA . GLY A 1 96 ? 2.268 -10.514 5.072 1.00 93.50 96 GLY A CA 1
ATOM 776 C C . GLY A 1 96 ? 2.508 -9.786 6.401 1.00 93.50 96 GLY A C 1
ATOM 777 O O . GLY A 1 96 ? 1.599 -9.224 7.013 1.00 93.50 96 GLY A O 1
ATOM 778 N N . GLU A 1 97 ? 3.771 -9.766 6.839 1.00 94.19 97 GLU A N 1
ATOM 779 C CA . GLU A 1 97 ? 4.192 -9.209 8.139 1.00 94.19 97 GLU A CA 1
ATOM 780 C C . GLU A 1 97 ? 3.887 -7.717 8.318 1.00 94.19 97 GLU A C 1
ATOM 782 O O . GLU A 1 97 ? 3.736 -7.255 9.447 1.00 94.19 97 GLU A O 1
ATOM 787 N N . TRP A 1 98 ? 3.717 -6.966 7.226 1.00 94.75 98 TRP A N 1
ATOM 788 C CA . TRP A 1 98 ? 3.371 -5.543 7.269 1.00 94.75 98 TRP A CA 1
ATOM 789 C C . TRP A 1 98 ? 2.070 -5.263 8.044 1.00 94.75 98 TRP A C 1
ATOM 791 O O . TRP A 1 98 ? 1.930 -4.180 8.604 1.00 94.75 98 TRP A O 1
ATOM 801 N N . ILE A 1 99 ? 1.159 -6.242 8.159 1.00 97.19 99 ILE A N 1
ATOM 802 C CA . ILE A 1 99 ? -0.043 -6.151 9.007 1.00 97.19 99 ILE A CA 1
ATOM 803 C C . ILE A 1 99 ? 0.325 -5.914 10.478 1.00 97.19 99 ILE A C 1
ATOM 805 O O . ILE A 1 99 ? -0.304 -5.091 11.144 1.00 97.19 99 ILE A O 1
ATOM 809 N N . ILE A 1 100 ? 1.362 -6.598 10.973 1.00 96.75 100 ILE A N 1
ATOM 810 C CA . ILE A 1 100 ? 1.875 -6.415 12.337 1.00 96.75 100 ILE A CA 1
ATOM 811 C C . ILE A 1 100 ? 2.418 -4.994 12.474 1.00 96.75 100 ILE A C 1
ATOM 813 O O . ILE A 1 100 ? 2.046 -4.279 13.397 1.00 96.75 100 ILE A O 1
ATOM 817 N N . SER A 1 101 ? 3.217 -4.538 11.505 1.00 95.00 101 SER A N 1
ATOM 818 C CA . SER A 1 101 ? 3.777 -3.183 11.519 1.00 95.00 101 SER A CA 1
ATOM 819 C C . SER A 1 101 ? 2.700 -2.090 11.514 1.00 95.00 101 SER A C 1
ATOM 821 O O . SER A 1 101 ? 2.837 -1.091 12.226 1.00 95.00 101 SER A O 1
ATOM 823 N N . SER A 1 102 ? 1.617 -2.265 10.750 1.00 96.31 102 SER A N 1
ATOM 824 C CA . SER A 1 102 ? 0.468 -1.350 10.752 1.00 96.31 102 SER A CA 1
ATOM 825 C C . SER A 1 102 ? -0.260 -1.349 12.097 1.00 96.31 102 SER A C 1
ATOM 827 O O . SER A 1 102 ? -0.580 -0.274 12.611 1.00 96.31 102 SER A O 1
ATOM 829 N N . TRP A 1 103 ? -0.471 -2.524 12.699 1.00 97.19 103 TRP A N 1
ATOM 830 C CA . TRP A 1 103 ? -1.080 -2.641 14.024 1.00 97.19 103 TRP A CA 1
ATOM 831 C C . TRP A 1 103 ? -0.227 -1.988 15.114 1.00 97.19 103 TRP A C 1
ATOM 833 O O . TRP A 1 103 ? -0.736 -1.156 15.861 1.00 97.19 103 TRP A O 1
ATOM 843 N N . ASP A 1 104 ? 1.071 -2.284 15.165 1.00 95.38 104 ASP A N 1
ATOM 844 C CA . ASP A 1 104 ? 1.998 -1.717 16.150 1.00 95.38 104 ASP A CA 1
ATOM 845 C C . ASP A 1 104 ? 2.092 -0.194 16.019 1.00 95.38 104 ASP A C 1
ATOM 847 O O . ASP A 1 104 ? 2.142 0.533 17.014 1.00 95.38 104 ASP A O 1
ATOM 851 N N . THR A 1 105 ? 2.043 0.312 14.782 1.00 94.81 105 THR A N 1
ATOM 852 C CA . THR A 1 105 ? 1.980 1.752 14.509 1.00 94.81 105 THR A CA 1
ATOM 853 C C . THR A 1 105 ? 0.718 2.374 15.109 1.00 94.81 105 THR A C 1
ATOM 855 O O . THR A 1 105 ? 0.795 3.411 15.773 1.00 94.81 105 THR A O 1
ATOM 858 N N . ALA A 1 106 ? -0.443 1.748 14.907 1.00 94.81 106 ALA A N 1
ATOM 859 C CA . ALA A 1 106 ? -1.709 2.218 15.458 1.00 94.81 106 ALA A CA 1
ATOM 860 C C . ALA A 1 106 ? -1.747 2.099 16.992 1.00 94.81 106 ALA A C 1
ATOM 862 O O . ALA A 1 106 ? -2.206 3.020 17.670 1.00 94.81 106 ALA A O 1
ATOM 863 N N . TRP A 1 107 ? -1.215 1.010 17.549 1.00 92.12 107 TRP A N 1
ATOM 864 C CA . TRP A 1 107 ? -1.078 0.809 18.990 1.00 92.12 107 TRP A CA 1
ATOM 865 C C . TRP A 1 107 ? -0.220 1.907 19.624 1.00 92.12 107 TRP A C 1
ATOM 867 O O . TRP A 1 107 ? -0.626 2.528 20.605 1.00 92.12 107 TRP A O 1
ATOM 877 N N . ALA A 1 108 ? 0.918 2.234 19.004 1.00 90.12 108 ALA A N 1
ATOM 878 C CA . ALA A 1 108 ? 1.772 3.332 19.436 1.00 90.12 108 ALA A CA 1
ATOM 879 C C . ALA A 1 108 ? 1.046 4.686 19.396 1.00 90.12 108 ALA A C 1
ATOM 881 O O . ALA A 1 108 ? 1.193 5.471 20.331 1.00 90.12 108 ALA A O 1
ATOM 882 N N . LEU A 1 109 ? 0.236 4.963 18.362 1.00 88.94 109 LEU A N 1
ATOM 883 C CA . LEU A 1 109 ? -0.601 6.171 18.323 1.00 88.94 109 LEU A CA 1
ATOM 884 C C . LEU A 1 109 ? -1.593 6.203 19.492 1.00 88.94 109 LEU A C 1
ATOM 886 O O . LEU A 1 109 ? -1.718 7.232 20.152 1.00 88.94 109 LEU A O 1
ATOM 890 N N . ARG A 1 110 ? -2.264 5.085 19.791 1.00 86.62 110 ARG A N 1
ATOM 891 C CA . ARG A 1 110 ? -3.179 4.999 20.936 1.00 86.62 110 ARG A CA 1
ATOM 892 C C . ARG A 1 110 ? -2.447 5.273 22.247 1.00 86.62 110 ARG A C 1
ATOM 894 O O . ARG A 1 110 ? -2.882 6.117 23.016 1.00 86.62 110 ARG A O 1
ATOM 901 N N . THR A 1 111 ? -1.340 4.598 22.527 1.00 83.19 111 THR A N 1
ATOM 902 C CA . THR A 1 111 ? -0.661 4.744 23.823 1.00 83.19 111 THR A CA 1
ATOM 903 C C . THR A 1 111 ? -0.025 6.126 23.985 1.00 83.19 111 THR A C 1
ATOM 905 O O . THR A 1 111 ? -0.222 6.786 25.006 1.00 83.19 111 THR A O 1
ATOM 908 N N . LEU A 1 112 ? 0.709 6.594 22.972 1.00 78.25 112 LEU A N 1
ATOM 909 C CA . LEU A 1 112 ? 1.567 7.776 23.091 1.00 78.25 112 LEU A CA 1
ATOM 910 C C . LEU A 1 112 ? 0.812 9.100 22.921 1.00 78.25 112 LEU A C 1
ATOM 912 O O . LEU A 1 112 ? 1.235 10.109 23.489 1.00 78.25 112 LEU A O 1
ATOM 916 N N . CYS A 1 113 ? -0.316 9.116 22.202 1.00 75.75 113 CYS A N 1
ATOM 917 C CA . CYS A 1 113 ? -1.155 10.315 22.134 1.00 75.75 113 CYS A CA 1
ATOM 918 C C . CYS A 1 113 ? -1.999 10.503 23.405 1.00 75.75 113 CYS A C 1
ATOM 920 O O . CYS A 1 113 ? 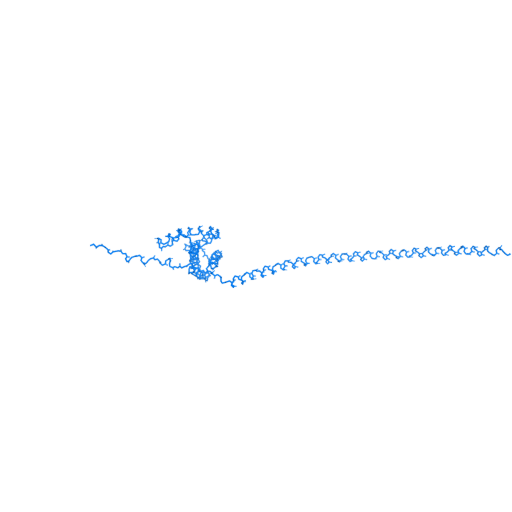-2.247 11.643 23.787 1.00 75.75 113 CYS A O 1
ATOM 922 N N . TYR A 1 114 ? -2.387 9.418 24.094 1.00 67.12 114 TYR A N 1
ATOM 923 C CA . TYR A 1 114 ? -3.190 9.494 25.323 1.00 67.12 114 TYR A CA 1
ATOM 924 C C . TYR A 1 114 ? -2.381 9.776 26.588 1.00 67.12 114 TYR A C 1
ATOM 926 O O . TYR A 1 114 ? -2.834 10.543 27.431 1.00 67.12 114 TYR A O 1
ATOM 934 N N . GLN A 1 115 ? -1.225 9.131 26.774 1.00 57.59 115 GLN A N 1
ATOM 935 C CA . GLN A 1 115 ? -0.556 9.190 28.076 1.00 57.59 115 GLN A CA 1
ATOM 936 C C . GLN A 1 115 ? 0.174 10.513 28.319 1.00 57.59 115 GLN A C 1
ATOM 938 O O . GLN A 1 115 ? 0.339 10.896 29.474 1.00 57.59 115 GLN A O 1
ATOM 943 N N . GLU A 1 116 ? 0.631 11.208 27.272 1.00 50.84 116 GLU A N 1
ATOM 944 C CA . GLU A 1 116 ? 1.588 12.303 27.480 1.00 50.84 116 GLU A CA 1
ATOM 945 C C . GLU A 1 116 ? 1.492 13.465 26.473 1.00 50.84 116 GLU A C 1
ATOM 947 O O . GLU A 1 116 ? 2.328 14.363 26.534 1.00 50.84 116 GLU A O 1
ATOM 952 N N . ALA A 1 117 ? 0.537 13.462 25.525 1.00 59.69 117 ALA A N 1
ATOM 953 C CA . ALA A 1 117 ? 0.490 14.424 24.405 1.00 59.69 117 ALA A CA 1
ATOM 954 C C . ALA A 1 117 ? 1.860 14.612 23.702 1.00 59.69 117 ALA A C 1
ATOM 956 O O . ALA A 1 117 ? 2.151 15.663 23.130 1.00 59.69 117 ALA A O 1
ATOM 957 N N . LYS A 1 118 ? 2.724 13.584 23.758 1.00 65.25 118 LYS A N 1
ATOM 958 C CA . LYS A 1 118 ? 4.106 13.636 23.255 1.00 65.25 118 LYS A CA 1
ATOM 959 C C . LYS A 1 118 ? 4.167 13.707 21.739 1.00 65.25 118 LYS A C 1
ATOM 961 O O . LYS A 1 118 ? 5.139 14.227 21.201 1.00 65.25 118 LYS A O 1
ATOM 966 N N . PHE A 1 119 ? 3.150 13.179 21.061 1.00 69.38 119 PHE A N 1
ATOM 967 C CA . PHE A 1 119 ? 3.034 13.291 19.617 1.00 69.38 119 PHE A CA 1
ATOM 968 C C . PHE A 1 119 ? 2.391 14.611 19.229 1.00 69.38 119 PHE A C 1
ATOM 970 O O . PHE A 1 119 ? 1.211 14.857 19.469 1.00 69.38 119 PHE A O 1
ATOM 977 N N . ASN A 1 120 ? 3.192 15.439 18.568 1.00 83.19 120 ASN A N 1
ATOM 978 C CA . ASN A 1 120 ? 2.687 16.576 17.815 1.00 83.19 120 ASN A CA 1
ATOM 979 C C . ASN A 1 120 ? 2.173 16.104 16.439 1.00 83.19 120 ASN A C 1
ATOM 981 O O . ASN A 1 120 ? 2.357 14.953 16.032 1.00 83.19 120 ASN A O 1
ATOM 985 N N . SER A 1 121 ? 1.566 17.012 15.674 1.00 88.44 121 SER A N 1
ATOM 986 C CA . SER A 1 121 ? 1.035 16.720 14.336 1.00 88.44 121 SER A CA 1
ATOM 987 C C . SER A 1 121 ? 2.052 16.056 13.403 1.00 88.44 121 SER A C 1
ATOM 989 O O . SER A 1 121 ? 1.681 15.189 12.617 1.00 88.44 121 SER A O 1
ATOM 991 N N . ARG A 1 122 ? 3.342 16.418 13.476 1.00 90.12 122 ARG A N 1
ATOM 992 C CA . ARG A 1 122 ? 4.385 15.805 12.639 1.00 90.12 122 ARG A CA 1
ATOM 993 C C . ARG A 1 122 ? 4.568 14.332 12.994 1.00 90.12 122 ARG A C 1
ATOM 995 O O . ARG A 1 122 ? 4.607 13.503 12.087 1.00 90.12 122 ARG A O 1
ATOM 1002 N N . ASP A 1 123 ? 4.626 13.999 14.280 1.00 90.06 123 ASP A N 1
ATOM 1003 C CA . ASP A 1 123 ? 4.790 12.615 14.736 1.00 90.06 123 ASP A CA 1
ATOM 1004 C C . ASP A 1 123 ? 3.620 11.730 14.293 1.00 90.06 123 ASP A C 1
ATOM 1006 O O . ASP A 1 123 ? 3.828 10.592 13.864 1.00 90.06 123 ASP A O 1
ATOM 1010 N N . VAL A 1 124 ? 2.399 12.272 14.311 1.00 91.25 124 VAL A N 1
ATOM 1011 C CA . VAL A 1 124 ? 1.214 11.585 13.781 1.00 91.25 124 VAL A CA 1
ATOM 1012 C C . VAL A 1 124 ? 1.320 11.418 12.262 1.00 91.25 124 VAL A C 1
ATOM 1014 O O . VAL A 1 124 ? 1.175 10.301 11.766 1.00 91.25 124 VAL A O 1
ATOM 1017 N N . LYS A 1 125 ? 1.662 12.480 11.513 1.00 93.06 125 LYS A N 1
ATOM 1018 C CA . LYS A 1 125 ? 1.808 12.435 10.042 1.00 93.06 125 LYS A CA 1
ATOM 1019 C C . LYS A 1 125 ? 2.781 11.360 9.571 1.00 93.06 125 LYS A C 1
ATOM 1021 O O . LYS A 1 125 ? 2.488 10.680 8.594 1.00 93.06 125 LYS A O 1
ATOM 1026 N N . THR A 1 126 ? 3.898 11.162 10.273 1.00 92.94 126 THR A N 1
ATOM 1027 C CA . THR A 1 126 ? 4.884 10.125 9.904 1.00 92.94 126 THR A CA 1
ATOM 1028 C C . THR A 1 126 ? 4.336 8.695 9.965 1.00 92.94 126 THR A C 1
ATOM 1030 O O . THR A 1 126 ? 4.878 7.809 9.314 1.00 92.94 126 THR A O 1
ATOM 1033 N N . ARG A 1 127 ? 3.252 8.465 10.714 1.00 92.44 127 ARG A N 1
ATOM 1034 C CA . ARG A 1 127 ? 2.648 7.143 10.944 1.00 92.44 127 ARG A CA 1
ATOM 1035 C C . ARG A 1 127 ? 1.428 6.864 10.068 1.00 92.44 127 ARG A C 1
ATOM 1037 O O . ARG A 1 127 ? 1.072 5.703 9.880 1.00 92.44 127 ARG A O 1
ATOM 1044 N N . ILE A 1 128 ? 0.824 7.906 9.492 1.00 93.88 128 ILE A N 1
ATOM 1045 C CA . ILE A 1 128 ? -0.343 7.798 8.604 1.00 93.88 128 ILE A CA 1
ATOM 1046 C C . ILE A 1 128 ? -0.119 6.820 7.441 1.00 93.88 128 ILE A C 1
ATOM 1048 O O . ILE A 1 128 ? -1.009 5.998 7.241 1.00 93.88 128 ILE A O 1
ATOM 1052 N N . PRO A 1 129 ? 1.025 6.810 6.722 1.00 94.44 129 PRO A N 1
ATOM 1053 C CA . PRO A 1 129 ? 1.200 5.923 5.565 1.00 94.44 129 PRO A CA 1
ATOM 1054 C C . PRO A 1 129 ? 1.050 4.428 5.891 1.00 94.44 129 PRO A C 1
ATOM 1056 O O . PRO A 1 129 ? 0.531 3.653 5.086 1.00 94.44 129 PRO A O 1
ATOM 1059 N N . SER A 1 130 ? 1.462 4.018 7.095 1.00 92.56 130 SER A N 1
ATOM 1060 C CA . SER A 1 130 ? 1.342 2.629 7.559 1.00 92.56 130 SER A CA 1
ATOM 1061 C C . SER A 1 130 ? -0.123 2.218 7.750 1.00 92.56 130 SER A C 1
ATOM 1063 O O . SER A 1 130 ? -0.523 1.111 7.388 1.00 92.56 130 SER A O 1
ATOM 1065 N N . ILE A 1 131 ? -0.946 3.137 8.264 1.00 95.62 131 ILE A N 1
ATOM 1066 C CA . ILE A 1 131 ? -2.388 2.930 8.451 1.00 95.62 131 ILE A CA 1
ATOM 1067 C C . ILE A 1 131 ? -3.110 3.037 7.106 1.00 95.62 131 ILE A C 1
ATOM 1069 O O . ILE A 1 131 ? -3.945 2.198 6.791 1.00 95.62 131 ILE A O 1
ATOM 1073 N N . GLU A 1 132 ? -2.743 4.008 6.271 1.00 94.12 132 GLU A N 1
ATOM 1074 C CA . GLU A 1 132 ? -3.295 4.194 4.926 1.00 94.12 132 GLU A CA 1
ATOM 1075 C C . GLU A 1 132 ? -3.134 2.943 4.059 1.00 94.12 132 GLU A C 1
ATOM 1077 O O . GLU A 1 132 ? -4.057 2.576 3.333 1.00 94.12 132 GLU A O 1
ATOM 1082 N N . THR A 1 133 ? -1.999 2.249 4.177 1.00 92.75 133 THR A N 1
ATOM 1083 C CA . THR A 1 133 ? -1.753 0.978 3.481 1.00 92.75 133 THR A CA 1
ATOM 1084 C C . THR A 1 133 ? -2.772 -0.085 3.897 1.00 92.75 133 THR A C 1
ATOM 1086 O O . THR A 1 133 ? -3.401 -0.702 3.035 1.00 92.75 133 THR A O 1
ATOM 1089 N N . LEU A 1 134 ? -3.002 -0.255 5.205 1.00 95.12 134 LEU A N 1
ATOM 1090 C CA . LEU A 1 134 ? -3.995 -1.198 5.726 1.00 95.12 134 LEU A CA 1
ATOM 1091 C C . LEU A 1 134 ? -5.412 -0.860 5.249 1.00 95.12 134 LEU A C 1
ATOM 1093 O O . LEU A 1 134 ? -6.145 -1.753 4.823 1.00 95.12 134 LEU A O 1
ATOM 1097 N N . ILE A 1 135 ? -5.787 0.422 5.285 1.00 94.56 135 ILE A N 1
ATOM 1098 C CA . ILE A 1 135 ? -7.107 0.878 4.832 1.00 94.56 135 ILE A CA 1
ATOM 1099 C C . ILE A 1 135 ? -7.263 0.674 3.326 1.00 94.56 135 ILE A C 1
ATOM 1101 O O . ILE A 1 135 ? -8.288 0.176 2.879 1.00 94.56 135 ILE A O 1
ATOM 1105 N N . SER A 1 136 ? -6.239 0.977 2.533 1.00 89.12 136 SER A N 1
ATOM 1106 C CA . SER A 1 136 ? -6.281 0.786 1.079 1.00 89.12 136 SER A CA 1
ATOM 1107 C C . SER A 1 136 ? -6.464 -0.685 0.708 1.00 89.12 136 SER A C 1
ATOM 1109 O O . SER A 1 136 ? -7.288 -1.014 -0.142 1.00 89.12 136 SER A O 1
ATOM 1111 N N . VAL A 1 137 ? -5.743 -1.591 1.377 1.00 89.69 137 VAL A N 1
ATOM 1112 C CA . VAL A 1 137 ? -5.902 -3.038 1.176 1.00 89.69 137 VAL A CA 1
ATOM 1113 C C . VAL A 1 137 ? -7.299 -3.498 1.586 1.00 89.69 137 VAL A C 1
ATOM 1115 O O . VAL A 1 137 ? -7.930 -4.241 0.838 1.00 89.69 137 VAL A O 1
ATOM 1118 N N . SER A 1 138 ? -7.815 -3.027 2.724 1.00 89.50 138 SER A N 1
ATOM 1119 C CA . SER A 1 138 ? -9.159 -3.392 3.178 1.00 89.50 138 SER A CA 1
ATOM 1120 C C . SER A 1 138 ? -10.252 -2.898 2.218 1.00 89.50 138 SER A C 1
ATOM 1122 O O . SER A 1 138 ? -11.174 -3.650 1.912 1.00 89.50 138 SER A O 1
ATOM 1124 N N . GLN A 1 139 ? -10.102 -1.702 1.633 1.00 86.06 139 GLN A N 1
ATOM 1125 C CA . GLN A 1 139 ? -11.005 -1.200 0.589 1.00 86.06 139 GLN A CA 1
ATOM 1126 C C . GLN A 1 139 ? -10.916 -2.006 -0.709 1.00 86.06 139 GLN A C 1
ATOM 1128 O O . GLN A 1 139 ? -11.948 -2.340 -1.289 1.00 86.06 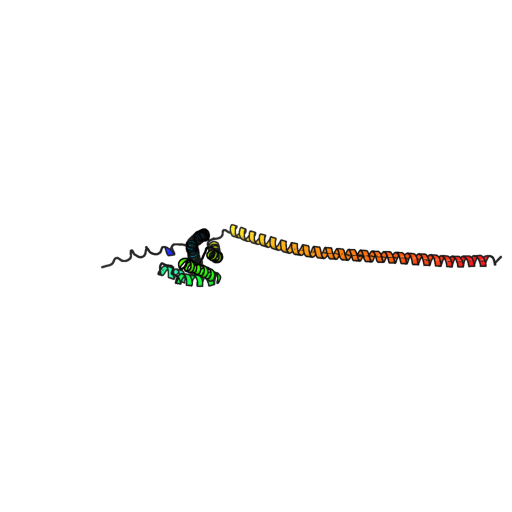139 GLN A O 1
ATOM 1133 N N . ASN A 1 140 ? -9.707 -2.357 -1.154 1.00 83.69 140 ASN A N 1
ATOM 1134 C CA . ASN A 1 140 ? -9.520 -3.177 -2.353 1.00 83.69 140 ASN A CA 1
ATOM 1135 C C . ASN A 1 140 ? -10.167 -4.561 -2.202 1.00 83.69 140 ASN A C 1
ATOM 1137 O O . ASN A 1 140 ? -10.694 -5.102 -3.167 1.00 83.69 140 ASN A O 1
ATOM 1141 N N . ILE A 1 141 ? -10.145 -5.113 -0.987 1.00 81.06 141 ILE A N 1
ATOM 1142 C CA . ILE A 1 141 ? -10.774 -6.391 -0.638 1.00 81.06 141 ILE A CA 1
ATOM 1143 C C . ILE A 1 141 ? -12.308 -6.262 -0.514 1.00 81.06 141 ILE A C 1
ATOM 1145 O O . ILE A 1 141 ? -13.029 -7.182 -0.897 1.00 81.06 141 ILE A O 1
ATOM 1149 N N . SER A 1 142 ? -12.812 -5.130 -0.004 1.00 69.94 142 SER A N 1
ATOM 1150 C CA . SER A 1 142 ? -14.250 -4.805 0.115 1.00 69.94 142 SER A CA 1
ATOM 1151 C C . SER A 1 142 ? -14.964 -4.744 -1.236 1.00 69.94 142 SER A C 1
A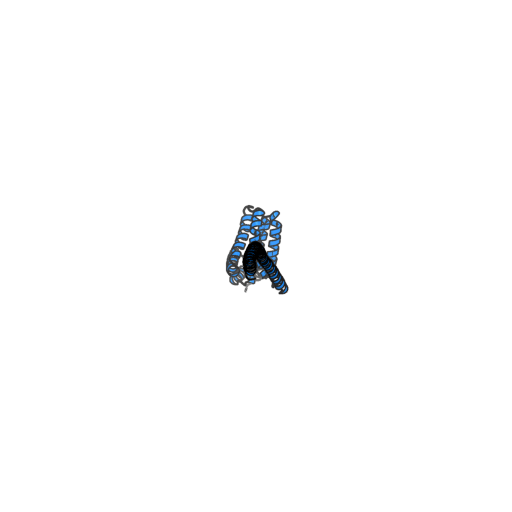TOM 1153 O O . SER A 1 142 ? -16.128 -5.129 -1.380 1.00 69.94 142 SER A O 1
ATOM 1155 N N . GLN A 1 143 ? -14.263 -4.242 -2.251 1.00 61.66 143 GLN A N 1
ATOM 1156 C CA . GLN A 1 143 ? -14.800 -4.153 -3.595 1.00 61.66 143 GLN A CA 1
ATOM 1157 C C . GLN A 1 143 ? -14.832 -5.559 -4.209 1.00 61.66 143 GLN A C 1
ATOM 1159 O O . GLN A 1 143 ? -13.816 -6.081 -4.659 1.00 61.66 143 GLN A O 1
ATOM 1164 N N . THR A 1 144 ? -16.021 -6.154 -4.350 1.00 49.94 144 THR A N 1
ATOM 1165 C CA . THR A 1 144 ? -16.277 -6.981 -5.538 1.00 49.94 144 THR A CA 1
ATOM 1166 C C . THR A 1 144 ? -16.098 -6.062 -6.739 1.00 49.94 144 THR A C 1
ATOM 1168 O O . THR A 1 144 ? -17.027 -5.354 -7.127 1.00 49.94 144 THR A O 1
ATOM 1171 N N . VAL A 1 145 ? -14.866 -5.977 -7.242 1.00 49.09 145 VAL A N 1
ATOM 1172 C CA . VAL A 1 145 ? -14.482 -5.008 -8.263 1.00 49.09 145 VAL A CA 1
ATOM 1173 C C . VAL A 1 145 ? -15.292 -5.301 -9.531 1.00 49.09 145 VAL A C 1
ATOM 1175 O O . VAL A 1 145 ? -15.179 -6.404 -10.076 1.00 49.09 145 VAL A O 1
ATOM 1178 N N . PRO A 1 146 ? -16.114 -4.359 -10.032 1.00 50.28 146 PRO A N 1
ATOM 1179 C CA . PRO A 1 146 ? -16.736 -4.509 -11.339 1.00 50.28 146 PRO A CA 1
ATOM 1180 C C . PRO A 1 146 ? -15.629 -4.682 -12.378 1.00 50.28 146 PRO A C 1
ATOM 1182 O O . PRO A 1 146 ? -14.659 -3.923 -12.373 1.00 50.28 146 PRO A O 1
ATOM 1185 N N . ALA A 1 147 ? -15.757 -5.658 -13.280 1.00 48.75 147 ALA A N 1
ATOM 1186 C CA . ALA A 1 147 ? -14.715 -5.970 -14.264 1.00 48.75 147 ALA A CA 1
ATOM 1187 C C . ALA A 1 147 ? -14.236 -4.734 -15.055 1.00 48.75 147 ALA A C 1
ATOM 1189 O O . ALA A 1 147 ? -13.069 -4.661 -15.424 1.00 48.75 147 ALA A O 1
ATOM 1190 N N . SER A 1 148 ? -15.098 -3.728 -15.239 1.00 48.69 148 SER A N 1
ATOM 1191 C CA . SER A 1 148 ? -14.759 -2.442 -15.856 1.00 48.69 148 SER A CA 1
ATOM 1192 C C . SER A 1 148 ? -13.640 -1.680 -15.136 1.00 48.69 148 SER A C 1
ATOM 1194 O O . SER A 1 148 ? -12.796 -1.092 -15.801 1.00 48.69 148 SER A O 1
ATOM 1196 N N . PHE A 1 149 ? -13.585 -1.725 -13.803 1.00 51.72 149 PHE A N 1
ATOM 1197 C CA . PHE A 1 149 ? -12.554 -1.039 -13.021 1.00 51.72 149 PHE A CA 1
ATOM 1198 C C . PHE A 1 149 ? -11.222 -1.804 -13.028 1.00 51.72 149 PHE A C 1
ATOM 1200 O O . PHE A 1 149 ? -10.164 -1.185 -13.096 1.00 51.72 149 PHE A O 1
ATOM 1207 N N . ILE A 1 150 ? -11.251 -3.147 -13.057 1.00 51.62 150 ILE A N 1
ATOM 1208 C CA . ILE A 1 150 ? -10.037 -3.953 -13.295 1.00 51.62 150 ILE A CA 1
ATOM 1209 C C . ILE A 1 150 ? -9.484 -3.661 -14.687 1.00 51.62 150 ILE A C 1
ATOM 1211 O O . ILE A 1 150 ? -8.284 -3.449 -14.827 1.00 51.62 150 ILE A O 1
ATOM 1215 N N . VAL A 1 151 ? -10.348 -3.616 -15.705 1.00 57.62 151 VAL A N 1
ATOM 1216 C CA . VAL A 1 151 ? -9.938 -3.275 -17.071 1.00 57.62 151 VAL A CA 1
ATOM 1217 C C . VAL A 1 151 ? -9.313 -1.884 -17.097 1.00 57.62 151 VAL A C 1
ATOM 1219 O O . VAL A 1 151 ? -8.214 -1.748 -17.612 1.00 57.62 151 VAL A O 1
ATOM 1222 N N . GLU A 1 152 ? -9.927 -0.877 -16.475 1.00 63.28 152 GLU A N 1
ATOM 1223 C CA . GLU A 1 152 ? -9.376 0.483 -16.439 1.00 63.28 152 GLU A CA 1
ATOM 1224 C C . GLU A 1 152 ? -8.036 0.568 -15.686 1.00 63.28 152 GLU A C 1
ATOM 1226 O O . GLU A 1 152 ? -7.094 1.208 -16.161 1.00 63.28 152 GLU A O 1
ATOM 1231 N N . TYR A 1 153 ? -7.910 -0.118 -14.546 1.00 57.31 153 TYR A N 1
ATOM 1232 C CA . TYR A 1 153 ? -6.679 -0.151 -13.756 1.00 57.31 153 TYR A CA 1
ATOM 1233 C C . TYR A 1 153 ? -5.541 -0.889 -14.475 1.00 57.31 153 TYR A C 1
ATOM 1235 O O . TYR A 1 153 ? -4.420 -0.381 -14.543 1.00 57.31 153 TYR A O 1
ATOM 1243 N N . VAL A 1 154 ? -5.823 -2.060 -15.055 1.00 59.28 154 VAL A N 1
ATOM 1244 C CA . VAL A 1 154 ? -4.853 -2.851 -15.828 1.00 59.28 154 VAL A CA 1
ATOM 1245 C C . VAL A 1 154 ? -4.442 -2.098 -17.090 1.00 59.28 154 VAL A C 1
ATOM 1247 O O . VAL A 1 154 ? -3.258 -2.029 -17.397 1.00 59.28 154 VAL A O 1
ATOM 1250 N N . ASP A 1 155 ? -5.382 -1.468 -17.786 1.00 69.44 155 ASP A N 1
ATOM 1251 C CA . ASP A 1 155 ? -5.121 -0.702 -19.005 1.00 69.44 155 ASP A CA 1
ATOM 1252 C C . ASP A 1 155 ? -4.307 0.573 -18.708 1.00 69.44 155 ASP A C 1
ATOM 1254 O O . ASP A 1 155 ? -3.377 0.917 -19.440 1.00 69.44 155 ASP A O 1
ATOM 1258 N N . LYS A 1 156 ? -4.560 1.237 -17.570 1.00 72.94 156 LYS A N 1
ATOM 1259 C CA . LYS A 1 156 ? -3.709 2.328 -17.071 1.00 72.94 156 LYS A CA 1
ATOM 1260 C C . LYS A 1 156 ? -2.298 1.840 -16.731 1.00 72.94 156 LYS A C 1
ATOM 1262 O O . LYS A 1 156 ? -1.327 2.458 -17.161 1.00 72.94 156 LYS A O 1
ATOM 1267 N N . MET A 1 157 ? -2.173 0.720 -16.020 1.00 72.50 157 MET A N 1
ATOM 1268 C CA . MET A 1 157 ? -0.878 0.126 -15.676 1.00 72.50 157 MET A CA 1
ATOM 1269 C C . MET A 1 157 ? -0.078 -0.261 -16.931 1.00 72.50 157 MET A C 1
ATOM 1271 O O . MET A 1 157 ? 1.112 0.042 -17.020 1.00 72.50 157 MET A O 1
ATOM 1275 N N . PHE A 1 158 ? -0.729 -0.880 -17.922 1.00 65.44 158 PHE A N 1
ATOM 1276 C CA . PHE A 1 158 ? -0.105 -1.244 -19.195 1.00 65.44 158 PHE A CA 1
ATOM 1277 C C . PHE A 1 158 ? 0.305 -0.019 -20.012 1.00 65.44 158 PHE A C 1
ATOM 1279 O O . PHE A 1 158 ? 1.389 -0.030 -20.596 1.00 65.44 158 PHE A O 1
ATOM 1286 N N . ARG A 1 159 ? -0.506 1.048 -20.036 1.00 74.44 159 ARG A N 1
ATOM 1287 C CA . ARG A 1 159 ? -0.131 2.321 -20.672 1.00 74.44 159 ARG A CA 1
ATOM 1288 C C . ARG A 1 159 ? 1.101 2.937 -20.022 1.00 74.44 159 ARG A C 1
ATOM 1290 O O . ARG A 1 159 ? 2.058 3.235 -20.731 1.00 74.44 159 ARG A O 1
ATOM 1297 N N . ASP A 1 160 ? 1.111 3.065 -18.698 1.00 76.56 160 ASP A N 1
ATOM 1298 C CA . ASP A 1 160 ? 2.239 3.648 -17.964 1.00 76.56 160 ASP A CA 1
ATOM 1299 C C . ASP A 1 160 ? 3.519 2.823 -18.159 1.00 76.56 160 ASP A C 1
ATOM 1301 O O . ASP A 1 160 ? 4.606 3.374 -18.352 1.00 76.56 160 ASP A O 1
ATOM 1305 N N . PHE A 1 161 ? 3.400 1.492 -18.161 1.00 75.06 161 PHE A N 1
ATOM 1306 C CA . PHE A 1 161 ? 4.512 0.595 -18.460 1.00 75.06 161 PHE A CA 1
ATOM 1307 C C . PHE A 1 161 ? 4.990 0.731 -19.913 1.00 75.06 161 PHE A C 1
ATOM 1309 O O . PHE A 1 161 ? 6.191 0.845 -20.156 1.00 75.06 161 PHE A O 1
ATOM 1316 N N . SER A 1 162 ? 4.070 0.769 -20.881 1.00 74.19 162 SER A N 1
ATOM 1317 C CA . SER A 1 162 ? 4.401 0.926 -22.300 1.00 74.19 162 SER A CA 1
ATOM 1318 C C . SER A 1 162 ? 5.090 2.259 -22.577 1.00 74.19 162 SER A C 1
ATOM 1320 O O . SER A 1 162 ? 6.092 2.278 -23.290 1.00 74.19 162 SER A O 1
ATOM 1322 N N . GLU A 1 163 ? 4.626 3.362 -21.988 1.00 84.69 163 GLU A N 1
ATOM 1323 C CA . GLU A 1 163 ? 5.263 4.670 -22.158 1.00 84.69 163 GLU A CA 1
ATOM 1324 C C . GLU A 1 163 ? 6.655 4.721 -21.522 1.00 84.69 163 GLU A C 1
ATOM 1326 O O . GLU A 1 163 ? 7.586 5.238 -22.144 1.00 84.69 163 GLU A O 1
ATOM 1331 N N . LYS A 1 164 ? 6.850 4.096 -20.351 1.00 83.44 164 LYS A N 1
ATOM 1332 C CA . LYS A 1 164 ? 8.190 3.926 -19.763 1.00 83.44 164 LYS A CA 1
ATOM 1333 C C . LYS A 1 164 ? 9.109 3.109 -20.671 1.00 83.44 164 LYS A C 1
ATOM 1335 O O . LYS A 1 164 ? 10.232 3.530 -20.931 1.00 83.44 164 LYS A O 1
ATOM 1340 N N . MET A 1 165 ? 8.631 1.988 -21.211 1.00 75.12 165 MET A N 1
ATOM 1341 C CA . MET A 1 165 ? 9.410 1.164 -22.142 1.00 75.12 165 MET A CA 1
ATOM 1342 C C . MET A 1 165 ? 9.750 1.918 -23.433 1.00 75.12 165 MET A C 1
ATOM 1344 O O . MET A 1 165 ? 10.890 1.870 -23.886 1.00 75.12 165 MET A O 1
ATOM 1348 N N . LYS A 1 166 ? 8.803 2.672 -24.006 1.00 83.62 166 LYS A N 1
ATOM 1349 C CA . LYS A 1 166 ? 9.059 3.535 -25.171 1.00 83.62 166 LYS A CA 1
ATOM 1350 C C . LYS A 1 166 ? 10.076 4.630 -24.866 1.00 83.62 166 LYS A C 1
ATOM 1352 O O . LYS A 1 166 ? 10.825 5.005 -25.762 1.00 83.62 166 LYS A O 1
ATOM 1357 N N . ALA A 1 167 ? 10.083 5.180 -23.651 1.00 87.19 167 ALA A N 1
ATOM 1358 C CA . ALA A 1 167 ? 11.072 6.173 -23.240 1.00 87.19 167 ALA A CA 1
ATOM 1359 C C . ALA A 1 167 ? 12.479 5.561 -23.178 1.00 87.19 167 ALA A C 1
ATOM 1361 O O . ALA A 1 167 ? 13.389 6.107 -23.793 1.00 87.19 167 ALA A O 1
ATOM 1362 N N . VAL A 1 168 ? 12.624 4.387 -22.552 1.00 85.44 168 VAL A N 1
ATOM 1363 C CA . VAL A 1 168 ? 13.898 3.645 -22.495 1.00 85.44 168 VAL A CA 1
ATOM 1364 C C . VAL A 1 168 ? 14.396 3.290 -23.897 1.00 85.44 168 VAL A C 1
ATOM 1366 O O . VAL A 1 168 ? 15.550 3.540 -24.227 1.00 85.44 168 VAL A O 1
ATOM 1369 N N . ILE A 1 169 ? 13.519 2.761 -24.757 1.00 78.06 169 ILE A N 1
ATOM 1370 C CA . ILE A 1 169 ? 13.881 2.412 -26.138 1.00 78.06 169 ILE A CA 1
ATOM 1371 C C . ILE A 1 169 ? 14.289 3.659 -26.932 1.00 78.06 169 ILE A C 1
ATOM 1373 O O . ILE A 1 169 ? 15.262 3.605 -27.676 1.00 78.06 169 ILE A O 1
ATOM 1377 N N . ARG A 1 170 ? 13.576 4.784 -26.781 1.00 88.56 170 ARG A N 1
ATOM 1378 C CA . ARG A 1 170 ? 13.947 6.048 -27.439 1.00 88.56 170 ARG A CA 1
ATOM 1379 C C . ARG A 1 170 ? 15.320 6.536 -27.002 1.00 88.56 170 ARG A C 1
ATOM 1381 O O . ARG A 1 170 ? 16.102 6.928 -27.857 1.00 88.56 170 ARG A O 1
ATOM 1388 N N . GLU A 1 171 ? 15.607 6.491 -25.705 1.00 91.50 171 GLU A N 1
ATOM 1389 C CA . GLU A 1 171 ? 16.911 6.887 -25.176 1.00 91.50 171 GLU A CA 1
ATOM 1390 C C . GLU A 1 171 ? 18.036 6.021 -25.761 1.00 91.50 171 GLU A C 1
ATOM 1392 O O . GLU A 1 171 ? 19.058 6.544 -26.201 1.00 91.50 171 GLU A O 1
ATOM 1397 N N . GLU A 1 172 ? 17.828 4.706 -25.836 1.00 84.31 172 GLU A N 1
ATOM 1398 C CA . GLU A 1 172 ? 18.832 3.783 -26.367 1.00 84.31 172 GLU A CA 1
ATOM 1399 C C . GLU A 1 172 ? 19.027 3.935 -27.884 1.00 84.31 172 GLU A C 1
ATOM 1401 O O . GLU A 1 172 ? 20.155 3.904 -28.378 1.00 84.31 172 GLU A O 1
ATOM 1406 N N . ILE A 1 173 ? 17.943 4.167 -28.634 1.00 80.50 173 ILE A N 1
ATOM 1407 C CA . ILE A 1 173 ? 18.011 4.473 -30.069 1.00 80.50 173 ILE A CA 1
ATOM 1408 C C . ILE A 1 173 ? 18.771 5.779 -30.310 1.00 80.50 173 ILE A C 1
ATOM 1410 O O . ILE A 1 173 ? 19.586 5.823 -31.230 1.00 80.50 173 ILE A O 1
ATOM 1414 N N . GLU A 1 174 ? 18.545 6.821 -29.505 1.00 90.12 174 GLU A N 1
ATOM 1415 C CA . GLU A 1 174 ? 19.247 8.097 -29.687 1.00 90.12 174 GLU A CA 1
ATOM 1416 C C . GLU A 1 174 ? 20.746 7.946 -29.403 1.00 90.12 174 GLU A C 1
ATOM 1418 O O . GLU A 1 174 ? 21.562 8.383 -30.211 1.00 90.12 174 GLU A O 1
ATOM 1423 N N . LYS A 1 175 ? 21.131 7.216 -28.347 1.00 90.69 175 LYS A N 1
ATOM 1424 C CA . LYS A 1 175 ? 22.545 6.889 -28.076 1.00 90.69 175 LYS A CA 1
ATOM 1425 C C . LYS A 1 175 ? 23.198 6.139 -29.237 1.00 90.69 175 LYS A C 1
ATOM 1427 O O . LYS A 1 175 ? 24.320 6.456 -29.639 1.00 90.69 175 LYS A O 1
ATOM 1432 N N . LEU A 1 176 ? 22.506 5.141 -29.793 1.00 83.62 176 LEU A N 1
ATOM 1433 C CA . LEU A 1 176 ? 22.996 4.399 -30.956 1.00 83.62 176 LEU A CA 1
ATOM 1434 C C . LEU A 1 176 ? 23.136 5.309 -32.176 1.00 83.62 176 LEU A C 1
ATOM 1436 O O . LEU A 1 176 ? 24.145 5.240 -32.876 1.00 83.62 176 LEU A O 1
ATOM 1440 N N . ARG A 1 177 ? 22.155 6.182 -32.411 1.00 83.75 177 ARG A N 1
ATOM 1441 C CA . ARG A 1 177 ? 22.171 7.150 -33.506 1.00 83.75 177 ARG A CA 1
ATOM 1442 C C . ARG A 1 177 ? 23.353 8.110 -33.391 1.00 83.75 177 ARG A C 1
ATOM 1444 O O . ARG A 1 177 ? 24.105 8.232 -34.352 1.00 83.75 177 ARG A O 1
ATOM 1451 N N . GLU A 1 178 ? 23.585 8.698 -32.220 1.00 90.81 178 GLU A N 1
ATOM 1452 C CA . GLU A 1 178 ? 24.741 9.568 -31.961 1.00 90.81 178 GLU A CA 1
ATOM 1453 C C . GLU A 1 178 ? 26.075 8.839 -32.198 1.00 90.81 178 GLU A C 1
ATOM 1455 O O . GLU A 1 178 ? 26.996 9.383 -32.815 1.00 90.81 178 GLU A O 1
ATOM 1460 N N . SER A 1 179 ? 26.179 7.579 -31.761 1.00 88.88 179 SER A N 1
ATOM 1461 C CA . SER A 1 179 ? 27.368 6.749 -31.989 1.00 88.88 179 SER A CA 1
ATOM 1462 C C . SER A 1 179 ? 27.597 6.452 -33.475 1.00 88.88 179 SER A C 1
ATOM 1464 O O . SER A 1 179 ? 28.743 6.443 -33.943 1.00 88.88 179 SER A O 1
ATOM 1466 N N . VAL A 1 180 ? 26.528 6.195 -34.230 1.00 85.00 180 VAL A N 1
ATOM 1467 C CA . VAL A 1 180 ? 26.592 5.946 -35.674 1.00 85.00 180 VAL A CA 1
ATOM 1468 C C . VAL A 1 180 ? 26.985 7.221 -36.415 1.00 85.00 180 VAL A C 1
ATOM 1470 O O . VAL A 1 180 ? 27.914 7.179 -37.222 1.00 85.00 180 VAL A O 1
ATOM 1473 N N . ASP A 1 181 ? 26.368 8.358 -36.095 1.00 88.50 181 ASP A N 1
ATOM 1474 C CA . ASP A 1 181 ? 26.669 9.652 -36.714 1.00 88.50 181 ASP A CA 1
ATOM 1475 C C . ASP A 1 181 ? 28.133 10.051 -36.487 1.00 88.50 181 ASP A C 1
ATOM 1477 O O . ASP A 1 181 ? 28.838 10.428 -37.429 1.00 88.50 181 ASP A O 1
ATOM 1481 N N . LYS A 1 182 ? 28.646 9.869 -35.263 1.00 90.38 182 LYS A N 1
ATOM 1482 C CA . LYS A 1 182 ? 30.065 10.090 -34.951 1.00 90.38 182 LYS A CA 1
ATOM 1483 C C . LYS A 1 182 ? 30.984 9.203 -35.797 1.00 90.38 182 LYS A C 1
ATOM 1485 O O . LYS A 1 182 ? 31.968 9.688 -36.357 1.00 90.38 182 LYS A O 1
ATOM 1490 N N . SER A 1 183 ? 30.638 7.924 -35.934 1.00 86.31 183 SER A N 1
ATOM 1491 C CA . SER A 1 183 ? 31.407 6.966 -36.740 1.00 86.31 183 SER A CA 1
ATOM 1492 C C . SER A 1 183 ? 31.410 7.338 -38.228 1.00 86.31 183 SER A C 1
ATOM 1494 O O . SER A 1 183 ? 32.446 7.255 -38.889 1.00 86.31 183 SER A O 1
ATOM 1496 N N . PHE A 1 184 ? 30.274 7.797 -38.762 1.00 84.12 184 PHE A N 1
ATOM 1497 C CA . PHE A 1 184 ? 30.169 8.277 -40.143 1.00 84.12 184 PHE A CA 1
ATOM 1498 C C . PHE A 1 184 ? 31.002 9.538 -40.391 1.00 84.12 184 PHE A C 1
ATOM 1500 O O . PHE A 1 184 ? 31.647 9.640 -41.438 1.00 84.12 184 PHE A O 1
ATOM 1507 N N . ILE A 1 185 ? 31.029 10.481 -39.444 1.00 88.56 185 ILE A N 1
ATOM 1508 C CA . ILE A 1 185 ? 31.870 11.683 -39.535 1.00 88.56 185 ILE A CA 1
ATOM 1509 C C . ILE A 1 185 ? 33.351 11.291 -39.599 1.00 88.56 185 ILE A C 1
ATOM 1511 O O . ILE A 1 185 ? 34.063 11.747 -40.496 1.00 88.56 185 ILE A O 1
ATOM 1515 N N . GLU A 1 186 ? 33.808 10.404 -38.710 1.00 89.56 186 GLU A N 1
ATOM 1516 C CA . GLU A 1 186 ? 35.193 9.913 -38.718 1.00 89.56 186 GLU A CA 1
ATOM 1517 C C . GLU A 1 186 ? 35.544 9.193 -40.028 1.00 89.56 186 GLU A C 1
ATOM 1519 O O . GLU A 1 186 ? 36.603 9.438 -40.612 1.00 89.56 186 GLU A O 1
ATOM 1524 N N . LEU A 1 187 ? 34.652 8.335 -40.533 1.00 85.06 187 LEU A N 1
ATOM 1525 C CA . LEU A 1 187 ? 34.841 7.665 -41.822 1.00 85.06 187 LEU A CA 1
ATOM 1526 C C . LEU A 1 187 ? 34.924 8.665 -42.977 1.00 85.06 187 LEU A C 1
ATOM 1528 O O . LEU A 1 187 ? 35.804 8.541 -43.826 1.00 85.06 187 LEU A O 1
ATOM 1532 N N . THR A 1 188 ? 34.062 9.681 -42.991 1.00 85.31 188 THR A N 1
ATOM 1533 C CA . THR A 1 188 ? 34.057 10.722 -44.029 1.00 85.31 188 THR A CA 1
ATOM 1534 C C . THR A 1 188 ? 35.370 11.506 -44.032 1.00 85.31 188 THR A C 1
ATOM 1536 O O . THR A 1 188 ? 35.942 11.746 -45.096 1.00 85.31 188 THR A O 1
ATOM 1539 N N . GLN A 1 189 ? 35.896 11.846 -42.851 1.00 90.44 189 GLN A N 1
ATOM 1540 C CA . GLN A 1 189 ? 37.201 12.501 -42.707 1.00 90.44 189 GLN A CA 1
ATOM 1541 C C . GLN A 1 189 ? 38.358 11.609 -43.180 1.00 90.44 189 GLN A C 1
ATOM 1543 O O . GLN A 1 189 ? 39.283 12.083 -43.838 1.00 90.44 189 GLN A O 1
ATOM 1548 N N . ARG A 1 190 ? 38.312 10.303 -42.893 1.00 90.75 190 ARG A N 1
ATOM 1549 C CA . ARG A 1 190 ? 39.325 9.359 -43.395 1.00 90.75 190 ARG A CA 1
ATOM 1550 C C . ARG A 1 190 ? 39.266 9.224 -44.914 1.00 90.75 190 ARG A C 1
ATOM 1552 O O . ARG A 1 190 ? 40.308 9.260 -45.562 1.00 90.75 190 ARG A O 1
ATOM 1559 N N . VAL A 1 191 ? 38.069 9.108 -45.488 1.00 86.19 191 VAL A N 1
ATOM 1560 C CA . VAL A 1 191 ? 37.877 9.010 -46.943 1.00 86.19 191 VAL A CA 1
ATOM 1561 C C . VAL A 1 191 ? 38.374 10.271 -47.647 1.00 86.19 191 VAL A C 1
ATOM 1563 O O . VAL A 1 191 ? 39.064 10.158 -48.657 1.00 86.19 191 VAL A O 1
ATOM 1566 N N . SER A 1 192 ? 38.088 11.464 -47.115 1.00 88.38 192 SER A N 1
ATOM 1567 C CA . SER A 1 192 ? 38.576 12.714 -47.709 1.00 88.38 192 SER A CA 1
ATOM 1568 C C . SER A 1 192 ? 40.104 12.818 -47.654 1.00 88.38 192 SER A C 1
ATOM 1570 O O . SER A 1 192 ? 40.723 13.175 -48.659 1.00 88.38 192 SER A O 1
ATOM 1572 N N . SER A 1 193 ? 40.720 12.416 -46.536 1.00 91.75 193 SER A N 1
ATOM 1573 C CA . SER A 1 193 ? 42.178 12.324 -46.405 1.00 91.75 193 SER A CA 1
ATOM 1574 C C . SER A 1 193 ? 42.774 11.397 -47.467 1.00 91.75 193 SER A C 1
ATOM 1576 O O . SER A 1 193 ? 43.626 11.824 -48.246 1.00 91.75 193 SER A O 1
ATOM 1578 N N . VAL A 1 194 ? 42.274 10.162 -47.568 1.00 88.69 194 VAL A N 1
ATOM 1579 C CA . VAL A 1 194 ? 42.758 9.171 -48.544 1.00 88.69 194 VAL A CA 1
ATOM 1580 C C . VAL A 1 194 ? 42.550 9.655 -49.980 1.00 88.69 194 VAL A C 1
ATOM 1582 O O . VAL A 1 194 ? 43.448 9.527 -50.808 1.00 88.69 194 VAL A O 1
ATOM 1585 N N . SER A 1 195 ? 41.401 10.260 -50.290 1.00 86.94 195 SER A N 1
ATOM 1586 C CA . SER A 1 195 ? 41.140 10.824 -51.619 1.00 86.94 195 SER A CA 1
ATOM 1587 C C . SER A 1 195 ? 42.176 11.888 -51.985 1.00 86.94 195 SER A C 1
ATOM 1589 O O . SER A 1 195 ? 42.701 11.883 -53.099 1.00 86.94 195 SER A O 1
ATOM 1591 N N . SER A 1 196 ? 42.524 12.769 -51.042 1.00 89.00 196 SER A N 1
ATOM 1592 C CA . SER A 1 196 ? 43.531 13.810 -51.269 1.00 89.00 196 SER A CA 1
ATOM 1593 C C . SER A 1 196 ? 44.931 13.231 -51.529 1.00 89.00 196 SER A C 1
ATOM 1595 O O . SER A 1 196 ? 45.656 13.717 -52.404 1.00 89.00 196 SER A O 1
ATOM 1597 N N . GLU A 1 197 ? 45.293 12.148 -50.835 1.00 92.31 197 GLU A N 1
ATOM 1598 C CA . GLU A 1 197 ? 46.550 11.425 -51.047 1.00 92.31 197 GLU A CA 1
ATOM 1599 C C . GLU A 1 197 ? 46.579 10.746 -52.421 1.00 92.31 197 GLU A C 1
ATOM 1601 O O . GLU A 1 197 ? 47.552 10.895 -53.163 1.00 92.31 197 GLU A O 1
ATOM 1606 N N . VAL A 1 198 ? 45.489 10.081 -52.814 1.00 87.38 198 VAL A N 1
ATOM 1607 C CA . VAL A 1 198 ? 45.355 9.438 -54.130 1.00 87.38 198 VAL A CA 1
ATOM 1608 C C . VAL A 1 198 ? 45.467 10.461 -55.263 1.00 87.38 198 VAL A C 1
ATOM 1610 O O . VAL A 1 198 ? 46.169 10.225 -56.251 1.00 87.38 198 VAL A O 1
ATOM 1613 N N . GLU A 1 199 ? 44.828 11.624 -55.132 1.00 88.25 199 GLU A N 1
ATOM 1614 C CA . GLU A 1 199 ? 44.943 12.708 -56.113 1.00 88.25 199 GLU A CA 1
ATOM 1615 C C . GLU A 1 199 ? 46.370 13.249 -56.225 1.00 88.25 199 GLU A C 1
ATOM 1617 O O . GLU A 1 199 ? 46.833 13.582 -57.325 1.00 88.25 199 GLU A O 1
ATOM 1622 N N . LYS A 1 200 ? 47.082 13.349 -55.098 1.00 91.88 200 LYS A N 1
ATOM 1623 C CA . LYS A 1 200 ? 48.490 13.752 -55.076 1.00 91.88 200 LYS A CA 1
ATOM 1624 C C . LYS A 1 200 ? 49.355 12.723 -55.806 1.00 91.88 200 LYS A C 1
ATOM 1626 O O . LYS A 1 200 ? 50.055 13.092 -56.751 1.00 91.88 200 LYS A O 1
ATOM 1631 N N . SER A 1 201 ? 49.231 11.440 -55.469 1.00 86.38 201 SER A N 1
ATOM 1632 C CA . SER A 1 201 ? 49.968 10.363 -56.142 1.00 86.38 201 SER A CA 1
ATOM 1633 C C . SER A 1 201 ? 49.639 10.272 -57.638 1.00 86.38 201 SER A C 1
ATOM 1635 O O . SER A 1 201 ? 50.534 10.081 -58.460 1.00 86.38 201 SER A O 1
ATOM 1637 N N . SER A 1 202 ? 48.381 10.480 -58.043 1.00 84.94 202 SER A N 1
ATOM 1638 C CA . SER A 1 202 ? 48.005 10.491 -59.464 1.00 84.94 202 SER A CA 1
ATOM 1639 C C . SER A 1 202 ? 48.675 11.636 -60.238 1.00 84.94 202 SER A C 1
ATOM 1641 O O . SER A 1 202 ? 49.135 11.437 -61.369 1.00 84.94 202 SER A O 1
ATOM 1643 N N . ARG A 1 203 ? 48.783 12.832 -59.638 1.00 88.50 203 ARG A N 1
ATOM 1644 C CA . ARG A 1 203 ? 49.516 13.970 -60.225 1.00 88.50 203 ARG A CA 1
ATOM 1645 C C . ARG A 1 203 ? 51.004 13.663 -60.399 1.00 88.50 203 ARG A C 1
ATOM 1647 O O . ARG A 1 203 ? 51.555 13.950 -61.464 1.00 88.50 203 ARG A O 1
ATOM 1654 N N . GLU A 1 204 ? 51.628 13.037 -59.406 1.00 89.75 204 GLU A N 1
ATOM 1655 C CA . GLU A 1 204 ? 53.030 12.606 -59.476 1.00 89.75 204 GLU A CA 1
ATOM 1656 C C . GLU A 1 204 ? 53.250 11.589 -60.607 1.00 89.75 204 GLU A C 1
ATOM 1658 O O . GLU A 1 204 ? 54.115 11.792 -61.462 1.00 89.75 204 GLU A O 1
ATOM 1663 N N . VAL A 1 205 ? 52.405 10.557 -60.705 1.00 86.62 205 VAL A N 1
ATOM 1664 C CA . VAL A 1 205 ? 52.474 9.551 -61.783 1.00 86.62 205 VAL A CA 1
ATOM 1665 C C . VAL A 1 205 ? 52.313 10.188 -63.166 1.00 86.62 205 VAL A C 1
ATOM 1667 O O . VAL A 1 205 ? 53.045 9.840 -64.098 1.00 86.62 205 VAL A O 1
ATOM 1670 N N . LYS A 1 206 ? 51.388 11.146 -63.326 1.00 86.62 206 LYS A N 1
ATOM 1671 C CA . LYS A 1 206 ? 51.223 11.882 -64.592 1.00 86.62 206 LYS A CA 1
ATOM 1672 C C . LYS A 1 206 ? 52.494 12.645 -64.968 1.00 86.62 206 LYS A C 1
ATOM 1674 O O . LYS A 1 206 ? 52.903 12.558 -66.124 1.00 86.62 206 LYS A O 1
ATOM 1679 N N . SER A 1 207 ? 53.124 13.329 -64.012 1.00 87.69 207 SER A N 1
ATOM 1680 C CA . SER A 1 207 ? 54.390 14.050 -64.218 1.00 87.69 207 SER A CA 1
ATOM 1681 C C . SER A 1 207 ? 55.533 13.111 -64.630 1.00 87.69 207 SER A C 1
ATOM 1683 O O . SER A 1 207 ? 56.275 13.380 -65.577 1.00 87.69 207 SER A O 1
ATOM 1685 N N . ILE A 1 208 ? 55.632 11.943 -63.990 1.00 89.81 208 ILE A N 1
ATOM 1686 C CA . ILE A 1 208 ? 56.622 10.920 -64.356 1.00 89.81 208 ILE A CA 1
ATOM 1687 C C . ILE A 1 208 ? 56.380 10.427 -65.789 1.00 89.81 208 ILE A C 1
ATOM 1689 O O . ILE A 1 208 ? 57.312 10.354 -66.595 1.00 89.81 208 ILE A O 1
ATOM 1693 N N . LYS A 1 209 ? 55.124 10.126 -66.142 1.00 84.44 209 LYS A N 1
ATOM 1694 C CA . LYS A 1 209 ? 54.753 9.643 -67.479 1.00 84.44 209 LYS A CA 1
ATOM 1695 C C . LYS A 1 209 ? 55.055 10.673 -68.569 1.00 84.44 209 LYS A C 1
ATOM 1697 O O . LYS A 1 209 ? 55.560 10.297 -69.629 1.00 84.44 209 LYS A O 1
ATOM 1702 N N . THR A 1 210 ? 54.762 11.955 -68.340 1.00 88.81 210 THR A N 1
ATOM 1703 C CA . THR A 1 210 ? 55.094 13.020 -69.301 1.00 88.81 210 THR A CA 1
ATOM 1704 C C . THR A 1 210 ? 56.605 13.178 -69.445 1.00 88.81 210 THR A C 1
ATOM 1706 O O . THR A 1 210 ? 57.090 13.234 -70.574 1.00 88.81 210 THR A O 1
ATOM 1709 N N . GLY A 1 211 ? 57.362 13.138 -68.344 1.00 88.81 211 GLY A N 1
ATOM 1710 C CA . GLY A 1 211 ? 58.827 13.166 -68.368 1.00 88.81 211 GLY A CA 1
ATOM 1711 C C . GLY A 1 211 ? 59.441 12.009 -69.165 1.00 88.81 211 GLY A C 1
ATOM 1712 O O . GLY A 1 211 ? 60.301 12.230 -70.020 1.00 88.81 211 GLY A O 1
ATOM 1713 N N . LEU A 1 212 ? 58.960 10.779 -68.949 1.00 88.00 212 LEU A N 1
ATOM 1714 C CA . LEU A 1 212 ? 59.385 9.600 -69.715 1.00 88.00 212 LEU A CA 1
ATOM 1715 C C . LEU A 1 212 ? 59.057 9.735 -71.206 1.00 88.00 212 LEU A C 1
ATOM 1717 O O . LEU A 1 212 ? 59.906 9.438 -72.045 1.00 88.00 212 LEU A O 1
ATOM 1721 N N . ARG A 1 213 ? 57.861 10.230 -71.548 1.00 85.75 213 ARG A N 1
ATOM 1722 C CA . ARG A 1 213 ? 57.463 10.461 -72.945 1.00 85.75 213 ARG A CA 1
ATOM 1723 C C . ARG A 1 213 ? 58.363 11.492 -73.628 1.00 85.75 213 ARG A C 1
ATOM 1725 O O . ARG A 1 213 ? 58.789 11.259 -74.755 1.00 85.75 213 ARG A O 1
ATOM 1732 N N . SER A 1 214 ? 58.696 12.588 -72.947 1.00 89.69 214 SER A N 1
ATOM 1733 C CA . SER A 1 214 ? 59.630 13.599 -73.459 1.00 89.69 214 SER A CA 1
ATOM 1734 C C . SER A 1 214 ? 61.024 13.018 -73.700 1.00 89.69 214 SER A C 1
ATOM 1736 O O . SER A 1 214 ? 61.603 13.249 -74.759 1.00 89.69 214 SER A O 1
ATOM 1738 N N . ARG A 1 215 ? 61.540 12.203 -72.767 1.00 92.75 215 ARG A N 1
ATOM 1739 C CA . ARG A 1 215 ? 62.830 11.508 -72.932 1.00 92.75 215 ARG A CA 1
ATOM 1740 C C . ARG A 1 215 ? 62.814 10.538 -74.114 1.00 92.75 215 ARG A C 1
ATOM 1742 O O . ARG A 1 215 ? 63.752 10.536 -74.904 1.00 92.75 215 ARG A O 1
ATOM 1749 N N . LEU A 1 216 ? 61.747 9.755 -74.272 1.00 89.81 216 LEU A N 1
ATOM 1750 C CA . LEU A 1 216 ? 61.599 8.838 -75.403 1.00 89.81 216 LEU A CA 1
ATOM 1751 C C . LEU A 1 216 ? 61.552 9.593 -76.738 1.00 89.81 216 LEU A C 1
ATOM 1753 O O . LEU A 1 216 ? 62.259 9.224 -77.672 1.00 89.81 216 LEU A O 1
ATOM 1757 N N . ASN A 1 217 ? 60.774 10.675 -76.818 1.00 88.44 217 ASN A N 1
ATOM 1758 C CA . ASN A 1 217 ? 60.705 11.521 -78.010 1.00 88.44 217 ASN A CA 1
ATOM 1759 C C . ASN A 1 217 ? 62.068 12.134 -78.355 1.00 88.44 217 ASN A C 1
ATOM 1761 O O . ASN A 1 217 ? 62.427 12.183 -79.527 1.00 88.44 217 ASN A O 1
ATOM 1765 N N . PHE A 1 218 ? 62.843 12.558 -77.353 1.00 89.25 218 PHE A N 1
ATOM 1766 C CA . PHE A 1 218 ? 64.201 13.062 -77.556 1.00 89.25 218 PHE A CA 1
ATOM 1767 C C . PHE A 1 218 ? 65.141 11.985 -78.115 1.00 89.25 218 PHE A C 1
ATOM 1769 O O . PHE A 1 218 ? 65.857 12.238 -79.079 1.00 89.25 218 PHE A O 1
ATOM 1776 N N . ILE A 1 219 ? 65.093 10.761 -77.577 1.00 91.62 219 ILE A N 1
ATOM 1777 C CA . ILE A 1 219 ? 65.872 9.628 -78.103 1.00 91.62 219 ILE A CA 1
ATOM 1778 C C . ILE A 1 219 ? 65.468 9.318 -79.550 1.00 91.62 219 ILE A C 1
ATOM 1780 O O . ILE A 1 219 ? 66.330 9.173 -80.414 1.00 91.62 219 ILE A O 1
ATOM 1784 N N . LEU A 1 220 ? 64.166 9.247 -79.842 1.00 85.12 220 LEU A N 1
ATOM 1785 C CA . LEU A 1 220 ? 63.667 9.021 -81.202 1.00 85.12 220 LEU A CA 1
ATOM 1786 C C . LEU A 1 220 ? 64.100 10.135 -82.160 1.00 85.12 220 LEU A C 1
ATOM 1788 O O . LEU A 1 220 ? 64.486 9.852 -83.294 1.00 85.12 220 LEU A O 1
ATOM 1792 N N . TRP A 1 221 ? 64.081 11.386 -81.701 1.00 91.75 221 TRP A N 1
ATOM 1793 C CA . TRP A 1 221 ? 64.584 12.525 -82.459 1.00 91.75 221 TRP A CA 1
ATOM 1794 C C . TRP A 1 221 ? 66.082 12.390 -82.758 1.00 91.75 221 TRP A C 1
ATOM 1796 O O . TRP A 1 221 ? 66.464 12.516 -83.919 1.00 91.75 221 TRP A O 1
ATOM 1806 N N . LEU A 1 222 ? 66.914 12.038 -81.769 1.00 88.19 222 LEU A N 1
ATOM 1807 C CA . LEU A 1 222 ? 68.348 11.778 -81.966 1.00 88.19 222 LEU A CA 1
ATOM 1808 C C . LEU A 1 222 ? 68.599 10.643 -82.969 1.00 88.19 222 LEU A C 1
ATOM 1810 O O . LEU A 1 222 ? 69.461 10.758 -83.839 1.00 88.19 222 LEU A O 1
ATOM 1814 N N . LEU A 1 223 ? 67.829 9.555 -82.889 1.00 85.00 223 LEU A N 1
ATOM 1815 C CA . LEU A 1 223 ? 67.914 8.448 -83.846 1.00 85.00 223 LEU A CA 1
ATOM 1816 C C . LEU A 1 223 ? 67.506 8.882 -85.264 1.00 85.00 223 LEU A C 1
ATOM 1818 O O . LEU A 1 223 ? 68.123 8.456 -86.241 1.00 85.00 223 LEU A O 1
ATOM 1822 N N . GLY A 1 224 ? 66.493 9.743 -85.387 1.00 85.94 224 GLY A N 1
ATOM 1823 C CA . GLY A 1 224 ? 66.085 10.348 -86.654 1.00 85.94 224 GLY A CA 1
ATOM 1824 C C . GLY A 1 224 ? 67.139 11.296 -87.228 1.00 85.94 224 GLY A C 1
ATOM 1825 O O . GLY A 1 224 ? 67.407 11.247 -88.427 1.00 85.94 224 GLY A O 1
ATOM 1826 N N . LEU A 1 225 ? 67.770 12.115 -86.381 1.00 85.88 225 LEU A N 1
ATOM 1827 C CA . LEU A 1 225 ? 68.872 13.000 -86.759 1.00 85.88 225 LEU A CA 1
ATOM 1828 C C . LEU A 1 225 ? 70.061 12.187 -87.280 1.00 85.88 225 LEU A C 1
ATOM 1830 O O . LEU A 1 225 ? 70.556 12.462 -88.370 1.00 85.88 225 LEU A O 1
ATOM 1834 N N . ARG A 1 226 ? 70.443 11.123 -86.559 1.00 84.44 226 ARG A N 1
ATOM 1835 C CA . ARG A 1 226 ? 71.453 10.157 -87.007 1.00 84.44 226 ARG A CA 1
ATOM 1836 C C . ARG A 1 226 ? 71.105 9.604 -88.391 1.00 84.44 226 ARG A C 1
ATOM 1838 O O . ARG A 1 226 ? 71.942 9.642 -89.280 1.00 84.44 226 ARG A O 1
ATOM 1845 N N . LYS A 1 227 ? 69.874 9.125 -88.609 1.00 80.50 227 LYS A N 1
ATOM 1846 C CA . LYS A 1 227 ? 69.466 8.602 -89.926 1.00 80.50 227 LYS A CA 1
ATOM 1847 C C . LYS A 1 227 ? 69.613 9.625 -91.059 1.00 80.50 227 LYS A C 1
ATOM 1849 O O . LYS A 1 227 ? 70.017 9.210 -92.135 1.00 80.50 227 LYS A O 1
ATOM 1854 N N . ARG A 1 228 ? 69.304 10.910 -90.830 1.00 78.50 228 ARG A N 1
ATOM 1855 C CA . ARG A 1 228 ? 69.452 11.971 -91.849 1.00 78.50 228 ARG A CA 1
ATOM 1856 C C . ARG A 1 228 ? 70.915 12.277 -92.159 1.00 78.50 228 ARG A C 1
ATOM 1858 O O . ARG A 1 228 ? 71.284 12.298 -93.326 1.00 78.50 228 ARG A O 1
ATOM 1865 N N . LEU A 1 229 ? 71.740 12.432 -91.122 1.00 75.31 229 LEU A N 1
ATOM 1866 C CA . LEU A 1 229 ? 73.177 12.688 -91.275 1.00 75.31 229 LEU A CA 1
ATOM 1867 C C . LEU A 1 229 ? 73.879 11.557 -92.050 1.00 75.31 229 LEU A C 1
ATOM 1869 O O . LEU A 1 229 ? 74.691 11.825 -92.920 1.00 75.31 229 LEU A O 1
ATOM 1873 N N . PHE A 1 230 ? 73.502 10.297 -91.807 1.00 65.88 230 PHE A N 1
ATOM 1874 C CA . PHE A 1 230 ? 74.071 9.128 -92.499 1.00 65.88 230 PHE A CA 1
ATOM 1875 C C . PHE A 1 230 ? 73.330 8.722 -93.796 1.00 65.88 230 PHE A C 1
ATOM 1877 O O . PHE A 1 230 ? 73.646 7.684 -94.384 1.00 65.88 230 PHE A O 1
ATOM 1884 N N . SER A 1 231 ? 72.323 9.486 -94.244 1.00 59.66 231 SER A N 1
ATOM 1885 C CA . SER A 1 231 ? 71.683 9.305 -95.562 1.00 59.66 231 SER A CA 1
ATOM 1886 C C . SER A 1 231 ? 72.216 10.259 -96.634 1.00 59.66 231 SER A C 1
ATOM 1888 O O . SER A 1 231 ? 72.087 9.945 -97.811 1.00 59.66 231 SER A O 1
ATOM 1890 N N . GLU A 1 232 ? 72.844 11.375 -96.248 1.00 53.91 232 GLU A N 1
ATOM 1891 C CA . GLU A 1 232 ? 73.522 12.302 -97.175 1.00 53.91 232 GLU A CA 1
ATOM 1892 C C . GLU A 1 232 ? 74.928 11.828 -97.588 1.00 53.91 232 GLU A C 1
ATOM 1894 O O . GLU A 1 232 ? 75.450 12.282 -98.596 1.00 53.91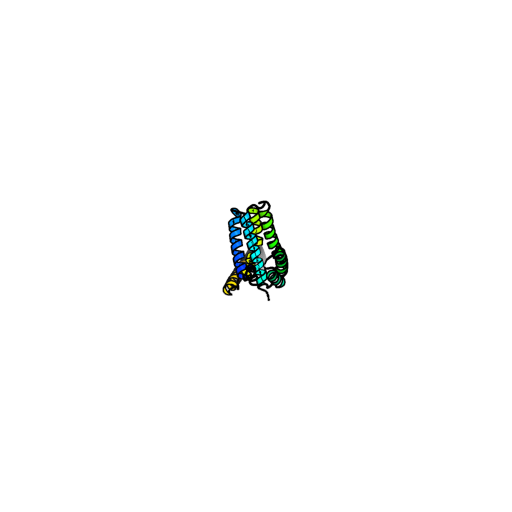 232 GLU A O 1
ATOM 1899 N N . GLU A 1 233 ? 75.513 10.843 -96.898 1.00 52.84 233 GLU A N 1
ATOM 1900 C CA . GLU A 1 233 ? 76.800 10.220 -97.272 1.00 52.84 233 GLU A CA 1
ATOM 1901 C C . GLU A 1 233 ? 76.672 9.113 -98.346 1.00 52.84 233 GLU A C 1
ATOM 1903 O O . GLU A 1 233 ? 77.617 8.361 -98.585 1.00 52.84 233 GLU A O 1
ATOM 1908 N N . ARG A 1 234 ? 75.498 8.953 -98.975 1.00 51.16 234 ARG A N 1
ATOM 1909 C CA . ARG A 1 234 ? 75.223 7.885 -99.959 1.00 51.16 234 ARG A CA 1
ATOM 1910 C C . ARG A 1 234 ? 74.758 8.366 -101.342 1.00 51.16 234 ARG A C 1
ATOM 1912 O O . ARG A 1 234 ? 74.049 7.629 -102.029 1.00 51.16 234 ARG A O 1
ATOM 1919 N N . HIS A 1 235 ? 75.208 9.544 -101.769 1.00 46.91 235 HIS A N 1
ATOM 1920 C CA . HIS A 1 235 ? 75.161 9.975 -103.170 1.00 46.91 235 HIS A CA 1
ATOM 1921 C C . HIS A 1 235 ? 76.550 10.334 -103.687 1.00 46.91 235 HIS A C 1
ATOM 1923 O O . HIS A 1 235 ? 77.299 10.994 -102.936 1.00 46.91 235 HIS A O 1
#

Sequence (235 aa):
MNIEVTSGYLARSGVFKLNANTHFELALKYFEEGRGLVDRDPVQSCEKLYKATEEAIKGLVIHFNIKDIIESIERTGEWSEREFVRAVERLSRILGEWIISSWDTAWALRTLCYQEAKFNSRDVKTRIPSIETLISVSQNISQTVPASFIVEYVDKMFRDFSEKMKAVIREEIEKLRESVDKSFIELTQRVSSVSSEVEKSSREVKSIKTGLRSRLNFILWLLGLRKRLFSEERH

Radius of gyration: 46.73 Å; chains: 1; bounding box: 119×46×143 Å

Secondary structure (DSSP, 8-state):
------TTSSSS-GGGS--HHHHHHHHHHHHHHHHHHTTT-HHHHHHHHHHHHHHHHHHHHHHTT-HHHHHHHHHHSS--HHHHHHHHHHHHHHH-THHHHHHHHHHHHHHHHHHH----HHHHHTTHHHHHHHHHHHHHHH----HHHHHHHHHHHHHHHHHHHHHHHHHHHHHHHHHHHHHHHHHHHHHHHHHHHHHHHHHHHHHHHHHHHHHHHHHHHHHHHHHHHTTGGG-

pLDDT: mean 82.16, std 17.17, range [27.53, 97.94]